Protein AF-A0A0L8GCR6-F1 (afdb_monomer_lite)

InterPro domains:
  IPR001873 Epithelial sodium channel [PF00858] (82-272)
  IPR001873 Epithelial sodium channel [PTHR11690] (72-272)

Foldseek 3Di:
DDDDDDDDDDDDDDDDDDDDDDDDDDPVNVVVVVVVVVVVVVVVVVVVVVVVVVVVVVVVVVVVVVVVVVVVVVVLVVQQVCQVPDPDPLSNQLSPDPDPVSNVVSVVVSVVVVVVVVVVVVVVVVVVVVVDDDDDDDDDDDLKDFADKDKDWDPPQAAPVCVVVVCCVVVCVVVVVCPDVLNVDDPVVNSCVRCVPPPWPKFKDALQPDTDPVQWDWDWDQDPNDTTTMIIGQDPPDPDTDMFRDWDQNRGMKIWTWDDHPPDIDIDIDTDTDD

Radius of gyration: 63.6 Å; chains: 1; bounding box: 107×58×178 Å

pLDDT: mean 74.82, std 16.79, range [31.86, 98.19]

Secondary structure (DSSP, 8-state):
--------PPP------------PPPHHHHHHHHHHHHHHHHHHHHHHHHHHHHHHHHHHHHHHHHHHHHHHHHHHHHHHHHHHH---TTHHHHHH--SHHHHHHHHHHHHHHHHHHHHHHHHHHHHHHT------------SSEEPPPEEEEES--S-GGGHHHHHHHHHHHHTT-TTSGGGGS-HHHHHHHHHTT---EEEEEETTTEE-GGGEEEEEEEETTEEEEEEEES-TT-SS--EESS-SGGGSEEEEEEEEETTEEEEEEEEE---

Organism: Octopus bimaculoides (NCBI:txid37653)

Sequence (275 aa):
MRGNMNFRWPSFIRNDKTGDTTQGKSWIDYISEKIHFDKKQHVSSLGNELYKKEKSYTNSQNNLIQEEKKEKDATKSLLMHFSNNTSLHGVRNIADSNNTLLRLFYIGIVASFMILVSYYLIKLFMIYNSHPVNRQYTASLQEKLMFPGITMCDFHPYNLRNQSIFVTLIEGLDAKNYTNPLFSLEEETIYTLLYSDQNDDLESKFNSNELCADDWSFRWMVIDNDILKCYTFNTVNKTEPRITNKPGIKYGLEIVRNFSDLYRDYTTGVRVSNF

Structure (mmCIF, N/CA/C/O backbone):
data_AF-A0A0L8GCR6-F1
#
_entry.id   AF-A0A0L8GCR6-F1
#
loop_
_atom_site.group_PDB
_atom_site.id
_atom_site.type_symbol
_atom_site.label_atom_id
_atom_site.label_alt_id
_atom_site.label_comp_id
_atom_site.label_asym_id
_atom_site.label_entity_id
_atom_site.label_seq_id
_atom_site.pdbx_PDB_ins_code
_atom_site.Cartn_x
_atom_site.Cartn_y
_atom_site.Cartn_z
_atom_site.occupancy
_atom_site.B_iso_or_equiv
_atom_site.auth_seq_id
_atom_site.auth_comp_id
_atom_site.auth_asym_id
_atom_site.auth_atom_id
_atom_site.pdbx_PDB_model_num
ATOM 1 N N . MET A 1 1 ? -21.427 44.888 111.315 1.00 38.59 1 MET A N 1
ATOM 2 C CA . MET A 1 1 ? -22.885 45.134 111.363 1.00 38.59 1 MET A CA 1
ATOM 3 C C . MET A 1 1 ? -23.590 43.819 111.643 1.00 38.59 1 MET A C 1
ATOM 5 O O . MET A 1 1 ? -23.116 42.781 111.207 1.00 38.59 1 MET A O 1
ATOM 9 N N . ARG A 1 2 ? -24.628 43.882 112.479 1.00 31.86 2 ARG A N 1
ATOM 10 C CA . ARG A 1 2 ? -25.350 42.763 113.097 1.00 31.86 2 ARG A CA 1
ATOM 11 C C . ARG A 1 2 ? -26.162 41.953 112.080 1.00 31.86 2 ARG A C 1
ATOM 13 O O . ARG A 1 2 ? -26.696 42.526 111.140 1.00 31.86 2 ARG A O 1
ATOM 20 N N . GLY A 1 3 ? -26.348 40.668 112.374 1.00 36.81 3 GLY A N 1
ATOM 21 C CA . GLY A 1 3 ? -27.332 39.790 111.743 1.00 36.81 3 GLY A CA 1
ATOM 22 C C . GLY A 1 3 ? -27.606 38.575 112.627 1.00 36.81 3 GLY A C 1
ATOM 23 O O . GLY A 1 3 ? -27.038 37.514 112.408 1.00 36.81 3 GLY A O 1
ATOM 24 N N . ASN A 1 4 ? -28.418 38.779 113.669 1.00 32.62 4 ASN A N 1
ATOM 25 C CA . ASN A 1 4 ? -28.905 37.772 114.617 1.00 32.62 4 ASN A CA 1
ATOM 26 C C . ASN A 1 4 ? -29.542 36.572 113.898 1.00 32.62 4 ASN A C 1
ATOM 28 O O . ASN A 1 4 ? -30.521 36.745 113.174 1.00 32.62 4 ASN A O 1
ATOM 32 N N . MET A 1 5 ? -29.070 35.357 114.182 1.00 38.16 5 MET A N 1
ATOM 33 C CA . MET A 1 5 ? -29.818 34.132 113.890 1.00 38.16 5 MET A CA 1
ATOM 34 C C . MET A 1 5 ? -30.767 33.840 115.058 1.00 38.16 5 MET A C 1
ATOM 36 O O . MET A 1 5 ? -30.366 33.318 116.094 1.00 38.16 5 MET A O 1
ATOM 40 N N . ASN A 1 6 ? -32.038 34.212 114.891 1.00 34.50 6 ASN A N 1
ATOM 41 C CA . ASN A 1 6 ? -33.126 33.830 115.789 1.00 34.50 6 ASN A CA 1
ATOM 42 C C . ASN A 1 6 ? -33.541 32.379 115.506 1.00 34.50 6 ASN A C 1
ATOM 44 O O . ASN A 1 6 ? -34.307 32.123 114.580 1.00 34.50 6 ASN A O 1
ATOM 48 N N . PHE A 1 7 ? -33.083 31.439 116.332 1.00 36.47 7 PHE A N 1
ATOM 49 C CA . PHE A 1 7 ? -33.680 30.105 116.424 1.00 36.47 7 PHE A CA 1
ATOM 50 C C . PHE A 1 7 ? -34.704 30.092 117.563 1.00 36.47 7 PHE A C 1
ATOM 52 O O . PHE A 1 7 ? -34.359 30.044 118.741 1.00 36.47 7 PHE A O 1
ATOM 59 N N . ARG A 1 8 ? -35.987 30.170 117.197 1.00 36.53 8 ARG A N 1
ATOM 60 C CA . ARG A 1 8 ? -37.131 30.058 118.108 1.00 36.53 8 ARG A CA 1
ATOM 61 C C . ARG A 1 8 ? -37.560 28.592 118.166 1.00 36.53 8 ARG A C 1
ATOM 63 O O . ARG A 1 8 ? -38.124 28.090 117.199 1.00 36.53 8 ARG A O 1
ATOM 70 N N . TRP A 1 9 ? -37.299 27.920 119.285 1.00 35.56 9 TRP A N 1
ATOM 71 C CA . TRP A 1 9 ? -37.861 26.597 119.582 1.00 35.56 9 TRP A CA 1
ATOM 72 C C . TRP A 1 9 ? -39.137 26.724 120.438 1.00 35.56 9 TRP A C 1
ATOM 74 O O . TRP A 1 9 ? -39.265 27.702 121.181 1.00 35.56 9 TRP A O 1
ATOM 84 N N . PRO A 1 10 ? -40.103 25.791 120.330 1.00 38.84 10 PRO A N 1
ATOM 85 C CA . PRO A 1 10 ? -41.408 25.904 120.974 1.00 38.84 10 PRO A CA 1
ATOM 86 C C . PRO A 1 10 ? -41.339 25.585 122.472 1.00 38.84 10 PRO A C 1
ATOM 88 O O . PRO A 1 10 ? -40.691 24.634 122.900 1.00 38.84 10 PRO A O 1
ATOM 91 N N . SER A 1 11 ? -42.067 26.371 123.257 1.00 36.19 11 SER A N 1
ATOM 92 C CA . SER A 1 11 ? -42.341 26.173 124.680 1.00 36.19 11 SER A CA 1
ATOM 93 C C . SER A 1 11 ? -43.290 24.993 124.913 1.00 36.19 11 SER A C 1
ATOM 95 O O . SER A 1 11 ? -44.358 24.963 124.303 1.00 36.19 11 SER A O 1
ATOM 97 N N . PHE A 1 12 ? -42.966 24.098 125.853 1.00 38.38 12 PHE A N 1
ATOM 98 C CA . PHE A 1 12 ? -43.938 23.155 126.414 1.00 38.38 12 PHE A CA 1
ATOM 99 C C . PHE A 1 12 ? -43.988 23.219 127.943 1.00 38.38 12 PHE A C 1
ATOM 101 O O . PHE A 1 12 ? -42.975 23.204 128.640 1.00 38.38 12 PHE A O 1
ATOM 108 N N . ILE A 1 13 ? -45.229 23.335 128.408 1.00 40.22 13 ILE A N 1
ATOM 109 C CA . ILE A 1 13 ? -45.710 23.468 129.779 1.00 40.22 13 ILE A CA 1
ATOM 110 C C . ILE A 1 13 ? -45.523 22.139 130.520 1.00 40.22 13 ILE A C 1
ATOM 112 O O . ILE A 1 13 ? -45.862 21.081 129.996 1.00 40.22 13 ILE A O 1
ATOM 116 N N . ARG A 1 14 ? -45.021 22.203 131.757 1.00 34.25 14 ARG A N 1
ATOM 117 C CA . ARG A 1 14 ? -45.000 21.087 132.710 1.00 34.25 14 ARG A CA 1
ATOM 118 C C . ARG A 1 14 ? -46.170 21.295 133.675 1.00 34.25 14 ARG A C 1
ATOM 120 O O . ARG A 1 14 ? -46.158 22.275 134.409 1.00 34.25 14 ARG A O 1
ATOM 127 N N . ASN A 1 15 ? -47.161 20.406 133.653 1.00 36.53 15 ASN A N 1
ATOM 128 C CA . ASN A 1 15 ? -48.182 20.319 134.694 1.00 36.53 15 ASN A CA 1
ATOM 129 C C . ASN A 1 15 ? -48.354 18.868 135.142 1.00 36.53 15 ASN A C 1
ATOM 131 O O . ASN A 1 15 ? -48.266 17.930 134.354 1.00 36.53 15 ASN A O 1
ATOM 135 N N . ASP A 1 16 ? -48.529 18.754 136.448 1.00 40.53 16 ASP A N 1
ATOM 136 C CA . ASP A 1 16 ? -48.495 17.561 137.276 1.00 40.53 16 ASP A CA 1
ATOM 137 C C . ASP A 1 16 ? -49.741 16.668 137.134 1.00 40.53 16 ASP A C 1
ATOM 139 O O . ASP A 1 16 ? -50.850 17.159 136.940 1.00 40.53 16 ASP A O 1
ATOM 143 N N . LYS A 1 17 ? -49.527 15.372 137.411 1.00 42.69 17 LYS A N 1
ATOM 144 C CA . LYS A 1 17 ? -50.499 14.346 137.847 1.00 42.69 17 LYS A CA 1
ATOM 145 C C . LYS A 1 17 ? -51.534 13.860 136.824 1.00 42.69 17 LYS A C 1
ATOM 147 O O . LYS A 1 17 ? -52.602 14.435 136.669 1.00 42.69 17 LYS A O 1
ATOM 152 N N . THR A 1 18 ? -51.284 12.678 136.266 1.00 38.00 18 THR A N 1
ATOM 153 C CA . THR A 1 18 ? -52.100 11.446 136.400 1.00 38.00 18 THR A CA 1
ATOM 154 C C . THR A 1 18 ? -51.514 10.390 135.462 1.00 38.00 18 THR A C 1
ATOM 156 O O . THR A 1 18 ? -51.008 10.714 134.392 1.00 38.00 18 THR A O 1
ATOM 159 N N . GLY A 1 19 ? -51.454 9.141 135.924 1.00 44.31 19 GLY A N 1
ATOM 160 C CA . GLY A 1 19 ? -50.784 8.059 135.215 1.00 44.31 19 GLY A CA 1
ATOM 161 C C . GLY A 1 19 ? -51.487 7.682 133.917 1.00 44.31 19 GLY A C 1
ATOM 162 O O . GLY A 1 19 ? -52.671 7.375 133.937 1.00 44.31 19 GLY A O 1
ATOM 163 N N . ASP A 1 20 ? -50.724 7.645 132.829 1.00 35.12 20 ASP A N 1
ATOM 164 C CA . ASP A 1 20 ? -50.881 6.653 131.772 1.00 35.12 20 ASP A CA 1
ATOM 165 C C . ASP A 1 20 ? -49.559 6.525 130.998 1.00 35.12 20 ASP A C 1
ATOM 167 O O . ASP A 1 20 ? -48.855 7.503 130.729 1.00 35.12 20 ASP A O 1
ATOM 171 N N . THR A 1 21 ? -49.175 5.292 130.703 1.00 47.16 21 THR A N 1
ATOM 172 C CA . THR A 1 21 ? -47.948 4.926 130.000 1.00 47.16 21 THR A CA 1
ATOM 173 C C . THR A 1 21 ? -48.142 5.078 128.497 1.00 47.16 21 THR A C 1
ATOM 175 O O . THR A 1 21 ? -48.613 4.161 127.832 1.00 47.16 21 THR A O 1
ATOM 178 N N . THR A 1 22 ? -47.684 6.191 127.929 1.00 41.34 22 THR A N 1
ATOM 179 C CA . THR A 1 22 ? -47.414 6.283 126.487 1.00 41.34 22 THR A CA 1
ATOM 180 C C . THR A 1 22 ? -45.985 6.747 126.256 1.00 41.34 22 THR A C 1
ATOM 182 O O . THR A 1 22 ? -45.616 7.872 126.591 1.00 41.34 22 THR A O 1
ATOM 185 N N . GLN A 1 23 ? -45.175 5.843 125.700 1.00 44.38 23 GLN A N 1
ATOM 186 C CA . GLN A 1 23 ? -43.811 6.085 125.233 1.00 44.38 23 GLN A CA 1
ATOM 187 C C . GLN A 1 23 ? -43.762 7.326 124.330 1.00 44.38 23 GLN A C 1
ATOM 189 O O . GLN A 1 23 ? -44.274 7.318 123.211 1.00 44.38 23 GLN A O 1
ATOM 194 N N . GLY A 1 24 ? -43.116 8.392 124.802 1.00 44.78 24 GLY A N 1
ATOM 195 C CA . GLY A 1 24 ? -42.722 9.506 123.949 1.00 44.78 24 GLY A CA 1
ATOM 196 C C . GLY A 1 24 ? -41.612 9.047 123.008 1.00 44.78 24 GLY A C 1
ATOM 197 O O . GLY A 1 24 ? -40.530 8.686 123.469 1.00 44.78 24 GLY A O 1
ATOM 198 N N . LYS A 1 25 ? -41.875 9.048 121.696 1.00 56.12 25 LYS A N 1
ATOM 199 C CA . LYS A 1 25 ? -40.827 8.872 120.681 1.00 56.12 25 LYS A CA 1
ATOM 200 C C . LYS A 1 25 ? -39.757 9.949 120.866 1.00 56.12 25 LYS A C 1
ATOM 202 O O . LYS A 1 25 ? -40.072 11.123 121.075 1.00 56.12 25 LYS A O 1
ATOM 207 N N . SER A 1 26 ? -38.497 9.534 120.802 1.00 61.22 26 SER A N 1
ATOM 208 C CA . SER A 1 26 ? -37.338 10.407 120.972 1.00 61.22 26 SER A CA 1
ATOM 209 C C . SER A 1 26 ? -37.273 11.427 119.831 1.00 61.22 26 SER A C 1
ATOM 211 O O . SER A 1 26 ? -37.650 11.134 118.699 1.00 61.22 26 SER A O 1
ATOM 213 N N . TRP A 1 27 ? -36.738 12.626 120.080 1.00 52.78 27 TRP A N 1
ATOM 214 C CA . TRP A 1 27 ? -36.462 13.613 119.021 1.00 52.78 27 TRP A CA 1
ATOM 215 C C . TRP A 1 27 ? -35.534 13.045 117.927 1.00 52.78 27 TRP A C 1
ATOM 217 O O . TRP A 1 27 ? -35.614 13.440 116.764 1.00 52.78 27 TRP A O 1
ATOM 227 N N . ILE A 1 28 ? -34.719 12.046 118.286 1.00 60.19 28 ILE A N 1
ATOM 228 C CA . ILE A 1 28 ? -33.896 11.267 117.355 1.00 60.19 28 ILE A CA 1
ATOM 229 C C . ILE A 1 28 ? -34.763 10.444 116.387 1.00 60.19 28 ILE A C 1
ATOM 231 O O . ILE A 1 28 ? -34.431 10.367 115.205 1.00 60.19 28 ILE A O 1
ATOM 235 N N . ASP A 1 29 ? -35.901 9.907 116.835 1.00 64.81 29 ASP A N 1
ATOM 236 C CA . ASP A 1 29 ? -36.814 9.130 115.985 1.00 64.81 29 ASP A CA 1
ATOM 237 C C . ASP A 1 29 ? -37.498 10.026 114.945 1.00 64.81 29 ASP A C 1
ATOM 239 O O . ASP A 1 29 ? -37.596 9.652 113.778 1.00 64.81 29 ASP A O 1
ATOM 243 N N . TYR A 1 30 ? -37.886 11.249 115.328 1.00 62.72 30 TYR A N 1
ATOM 244 C CA . TYR A 1 30 ? -38.470 12.232 114.404 1.00 62.72 30 TYR A CA 1
ATOM 245 C C . TYR A 1 30 ? -37.477 12.679 113.319 1.00 62.72 30 TYR A C 1
ATOM 247 O O . TYR A 1 30 ? -37.835 12.796 112.145 1.00 62.72 30 TYR A O 1
ATOM 255 N N . ILE A 1 31 ? -36.214 12.913 113.689 1.00 64.12 31 ILE A N 1
ATOM 256 C CA . ILE A 1 31 ? -35.162 13.276 112.728 1.00 64.12 31 ILE A CA 1
ATOM 257 C C . ILE A 1 31 ? -34.842 12.105 111.805 1.00 64.12 31 ILE A C 1
ATOM 259 O O . ILE A 1 31 ? -34.717 12.303 110.598 1.00 64.12 31 ILE A O 1
ATOM 263 N N . SER A 1 32 ? -34.746 10.893 112.353 1.00 62.34 32 SER A N 1
ATOM 264 C CA . SER A 1 32 ? -34.506 9.681 111.572 1.00 62.34 32 SER A CA 1
ATOM 265 C C . SER A 1 32 ? -35.608 9.462 110.531 1.00 62.34 32 SER A C 1
ATOM 267 O O . SER A 1 32 ? -35.310 9.253 109.356 1.00 62.34 32 SER A O 1
ATOM 269 N N . GLU A 1 33 ? -36.877 9.618 110.920 1.00 68.25 33 GLU A N 1
ATOM 270 C CA . GLU A 1 33 ? -38.034 9.475 110.030 1.00 68.25 33 GLU A CA 1
ATOM 271 C C . GLU A 1 33 ? -38.049 10.543 108.922 1.00 68.25 33 GLU A C 1
ATOM 273 O O . GLU A 1 33 ? -38.292 10.229 107.754 1.00 68.25 33 GLU A O 1
ATOM 278 N N . LYS A 1 34 ? -37.688 11.791 109.248 1.00 63.41 34 LYS A N 1
ATOM 279 C CA . LYS A 1 34 ? -37.620 12.891 108.276 1.00 63.41 34 LYS A CA 1
ATOM 280 C C . LYS A 1 34 ? -36.451 12.751 107.296 1.00 63.41 34 LYS A C 1
ATOM 282 O O . LYS A 1 34 ? -36.641 12.956 106.102 1.00 63.41 34 LYS A O 1
ATOM 287 N N . ILE A 1 35 ? -35.280 12.312 107.767 1.00 60.84 35 ILE A N 1
ATOM 288 C CA . ILE A 1 35 ? -34.128 11.985 106.909 1.00 60.84 35 ILE A CA 1
ATOM 289 C C . ILE A 1 35 ? -34.466 10.807 105.986 1.00 60.84 35 ILE A C 1
ATOM 291 O O . ILE A 1 35 ? -34.121 10.831 104.803 1.00 60.84 35 ILE A O 1
ATOM 295 N N . HIS A 1 36 ? -35.166 9.784 106.489 1.00 59.47 36 HIS A N 1
ATOM 296 C CA . HIS A 1 36 ? -35.606 8.655 105.669 1.00 59.47 36 HIS A CA 1
ATOM 297 C C . HIS A 1 36 ? -36.620 9.071 104.596 1.00 59.47 36 HIS A C 1
ATOM 299 O O . HIS A 1 36 ? -36.543 8.587 103.462 1.00 59.47 36 HIS A O 1
ATOM 305 N N . PHE A 1 37 ? -37.548 9.969 104.936 1.00 62.69 37 PHE A N 1
ATOM 306 C CA . PHE A 1 37 ? -38.549 10.498 104.013 1.00 62.69 37 PHE A CA 1
ATOM 307 C C . PHE A 1 37 ? -37.919 11.371 102.916 1.00 62.69 37 PHE A C 1
ATOM 309 O O . PHE A 1 37 ? -38.142 11.101 101.734 1.00 62.69 37 PHE A O 1
ATOM 316 N N . ASP A 1 38 ? -37.051 12.323 103.280 1.00 61.06 38 ASP A N 1
ATOM 317 C CA . ASP A 1 38 ? -36.333 13.175 102.319 1.00 61.06 38 ASP A CA 1
ATOM 318 C C . ASP A 1 38 ? -35.439 12.345 101.393 1.00 61.06 38 ASP A C 1
ATOM 320 O O . ASP A 1 38 ? -35.428 12.550 100.179 1.00 61.06 38 ASP A O 1
ATOM 324 N N . LYS A 1 39 ? -34.749 11.327 101.925 1.00 62.22 39 LYS A N 1
ATOM 325 C CA . LYS A 1 39 ? -33.931 10.418 101.111 1.00 62.22 39 LYS A CA 1
ATOM 326 C C . LYS A 1 39 ? -34.783 9.642 100.102 1.00 62.22 39 LYS A C 1
ATOM 328 O O . LYS A 1 39 ? -34.366 9.467 98.959 1.00 62.22 39 LYS A O 1
ATOM 333 N N . LYS A 1 40 ? -35.992 9.214 100.480 1.00 62.69 40 LYS A N 1
ATOM 334 C CA . LYS A 1 40 ? -36.919 8.500 99.585 1.00 62.69 40 LYS A CA 1
ATOM 335 C C . LYS A 1 40 ? -37.475 9.416 98.488 1.00 62.69 40 LYS A C 1
ATOM 337 O O . LYS A 1 40 ? -37.554 9.002 97.331 1.00 62.69 40 LYS A O 1
ATOM 342 N N . GLN A 1 41 ? -37.799 10.664 98.824 1.00 65.12 41 GLN A N 1
ATOM 343 C CA . GLN A 1 41 ? -38.294 11.653 97.866 1.00 65.12 41 GLN A CA 1
ATOM 344 C C . GLN A 1 41 ? -37.195 12.090 96.883 1.00 65.12 41 GLN A C 1
ATOM 346 O O . GLN A 1 41 ? -37.436 12.176 95.678 1.00 65.12 41 GLN A O 1
ATOM 351 N N . HIS A 1 42 ? -35.963 12.261 97.368 1.00 60.44 42 HIS A N 1
ATOM 352 C CA . HIS A 1 42 ? -34.812 12.624 96.544 1.00 60.44 42 HIS A CA 1
ATOM 353 C C . HIS A 1 42 ? -34.398 11.496 95.586 1.00 60.44 42 HIS A C 1
ATOM 355 O O . HIS A 1 42 ? -34.080 11.763 94.428 1.00 60.44 42 HIS A O 1
ATOM 361 N N . VAL A 1 43 ? -34.459 10.231 96.023 1.00 67.88 43 VAL A N 1
ATOM 362 C CA . VAL A 1 43 ? -34.216 9.060 95.157 1.00 67.88 43 VAL A CA 1
ATOM 363 C C . VAL A 1 43 ? -35.310 8.919 94.091 1.00 67.88 43 VAL A C 1
ATOM 365 O O . VAL A 1 43 ? -35.000 8.643 92.933 1.00 67.88 43 VAL A O 1
ATOM 368 N N . SER A 1 44 ? -36.576 9.176 94.436 1.00 70.44 44 SER A N 1
ATOM 369 C CA . SER A 1 44 ? -37.677 9.168 93.462 1.00 70.44 44 SER A CA 1
ATOM 370 C C . SER A 1 44 ? -37.559 10.291 92.426 1.00 70.44 44 SER A C 1
ATOM 372 O O . SER A 1 44 ? -37.861 10.070 91.254 1.00 70.44 44 SER A O 1
ATOM 374 N N . SER A 1 45 ? -37.120 11.482 92.838 1.00 74.75 45 SER A N 1
ATOM 375 C CA . SER A 1 45 ? -36.887 12.615 91.934 1.00 74.75 45 SER A CA 1
ATOM 376 C C . SER A 1 45 ? -35.739 12.328 90.961 1.00 74.75 45 SER A C 1
ATOM 378 O O . SER A 1 45 ? -35.895 12.481 89.749 1.00 74.75 45 SER A O 1
ATOM 380 N N . LEU A 1 46 ? -34.622 11.798 91.474 1.00 77.00 46 LEU A N 1
ATOM 381 C CA . LEU A 1 46 ? -33.460 11.433 90.661 1.00 77.00 46 LEU A CA 1
ATOM 382 C C . LEU A 1 46 ? -33.798 10.334 89.637 1.00 77.00 46 LEU A C 1
ATOM 384 O O . LEU A 1 46 ? -33.368 10.404 88.488 1.00 77.00 46 LEU A O 1
ATOM 388 N N . GLY A 1 47 ? -34.613 9.347 90.030 1.00 76.25 47 GLY A N 1
ATOM 389 C CA . GLY A 1 47 ? -35.111 8.308 89.123 1.00 76.25 47 GLY A CA 1
ATOM 390 C C . GLY A 1 47 ? -35.961 8.871 87.978 1.00 76.25 47 GLY A C 1
ATOM 391 O O . GLY A 1 47 ? -35.791 8.468 86.828 1.00 76.25 47 GLY A O 1
ATOM 392 N N . ASN A 1 48 ? -36.817 9.856 88.263 1.00 77.94 48 ASN A N 1
ATOM 393 C CA . ASN A 1 48 ? -37.638 10.517 87.245 1.00 77.94 48 ASN A CA 1
ATOM 394 C C . ASN A 1 48 ? -36.803 11.366 86.271 1.00 77.94 48 ASN A C 1
ATOM 396 O O . ASN A 1 48 ? -37.099 11.389 85.074 1.00 77.94 48 ASN A O 1
ATOM 400 N N . GLU A 1 49 ? -35.751 12.040 86.745 1.00 81.00 49 GLU A N 1
ATOM 401 C CA . GLU A 1 49 ? -34.849 12.800 85.871 1.00 81.00 49 GLU A CA 1
ATOM 402 C C . GLU A 1 49 ? -33.999 11.899 84.972 1.00 81.00 49 GLU A C 1
ATOM 404 O O . GLU A 1 49 ? -33.874 12.174 83.776 1.00 81.00 49 GLU A O 1
ATOM 409 N N . LEU A 1 50 ? -33.464 10.799 85.511 1.00 83.19 50 LEU A N 1
ATOM 410 C CA . LEU A 1 50 ? -32.714 9.816 84.726 1.00 83.19 50 LEU A CA 1
ATOM 411 C C . LEU A 1 50 ? -33.598 9.178 83.650 1.00 83.19 50 LEU A C 1
ATOM 413 O O . LEU A 1 50 ? -33.202 9.144 82.486 1.00 83.19 50 LEU A O 1
ATOM 417 N N . TYR A 1 51 ? -34.828 8.795 84.002 1.00 77.31 51 TYR A N 1
ATOM 418 C CA . TYR A 1 51 ? -35.809 8.275 83.048 1.00 77.31 51 TYR A CA 1
ATOM 419 C C . TYR A 1 51 ? -36.142 9.289 81.940 1.00 77.31 51 TYR A C 1
ATOM 421 O O . TYR A 1 51 ? -36.212 8.949 80.756 1.00 77.31 51 TYR A O 1
ATOM 429 N N . LYS A 1 52 ? -36.306 10.571 82.293 1.00 82.62 52 LYS A N 1
ATOM 430 C CA . LYS A 1 52 ? -36.572 11.643 81.323 1.00 82.62 52 LYS A CA 1
ATOM 431 C C . LYS A 1 52 ? -35.380 11.878 80.388 1.00 82.62 52 LYS A C 1
ATOM 433 O O . LYS A 1 52 ? -35.578 12.103 79.193 1.00 82.62 52 LYS A O 1
ATOM 438 N N . LYS A 1 53 ? -34.155 11.800 80.914 1.00 81.56 53 LYS A N 1
ATOM 439 C CA . LYS A 1 53 ? -32.914 11.963 80.145 1.00 81.56 53 LYS A CA 1
ATOM 440 C C . LYS A 1 53 ? -32.687 10.800 79.178 1.00 81.56 53 LYS A C 1
ATOM 442 O O . LYS A 1 53 ? -32.367 11.040 78.016 1.00 81.56 53 LYS A O 1
ATOM 447 N N . GLU A 1 54 ? -32.926 9.570 79.624 1.00 84.19 54 GLU A N 1
ATOM 448 C CA . GLU A 1 54 ? -32.858 8.368 78.788 1.00 84.19 54 GLU A CA 1
ATOM 449 C C . GLU A 1 54 ? -33.872 8.442 77.640 1.00 84.19 54 GLU A C 1
ATOM 451 O O . GLU A 1 54 ? -33.505 8.326 76.473 1.00 84.19 54 GLU A O 1
ATOM 456 N N . LYS A 1 55 ? -35.130 8.791 77.937 1.00 82.75 55 LYS A N 1
ATOM 457 C CA . LYS A 1 55 ? -36.178 8.959 76.918 1.00 82.75 55 LYS A CA 1
ATOM 458 C C . LYS A 1 55 ? -35.852 10.058 75.897 1.00 82.75 55 LYS A C 1
ATOM 460 O O . LYS A 1 55 ? -36.151 9.906 74.713 1.00 82.75 55 LYS A O 1
ATOM 465 N N . SER A 1 56 ? -35.219 11.150 76.334 1.00 84.94 56 SER A N 1
ATOM 466 C CA . SER A 1 56 ? -34.760 12.228 75.448 1.00 84.94 56 SER A CA 1
ATOM 467 C C . SER A 1 56 ? -33.631 11.778 74.516 1.00 84.94 56 SER A C 1
ATOM 469 O O . SER A 1 56 ? -33.621 12.160 73.346 1.00 84.94 56 SER A O 1
ATOM 471 N N . TYR A 1 57 ? -32.691 10.969 75.013 1.00 81.69 57 TYR A N 1
ATOM 472 C CA . TYR A 1 57 ? -31.591 10.432 74.211 1.00 81.69 57 TYR A CA 1
ATOM 473 C C . TYR A 1 57 ? -32.100 9.436 73.160 1.00 81.69 57 TYR A C 1
ATOM 475 O O . TYR A 1 57 ? -31.754 9.549 71.984 1.00 81.69 57 TYR A O 1
ATOM 483 N N . THR A 1 58 ? -33.009 8.538 73.548 1.00 80.88 58 THR A N 1
ATOM 484 C CA . THR A 1 58 ? -33.628 7.561 72.641 1.00 80.88 58 THR A CA 1
ATOM 485 C C . THR A 1 58 ? -34.458 8.237 71.544 1.00 80.88 58 THR A C 1
ATOM 487 O O . THR A 1 58 ? -34.385 7.837 70.385 1.00 80.88 58 THR A O 1
ATOM 490 N N . ASN A 1 59 ? -35.194 9.312 71.859 1.00 84.75 59 ASN A N 1
ATOM 491 C CA . ASN A 1 59 ? -35.906 10.098 70.843 1.00 84.75 59 ASN A CA 1
ATOM 492 C C . ASN A 1 59 ? -34.956 10.788 69.854 1.00 84.75 59 ASN A C 1
ATOM 494 O O . ASN A 1 59 ? -35.232 10.795 68.658 1.00 84.75 59 ASN A O 1
ATOM 498 N N . SER A 1 60 ? -33.836 11.334 70.336 1.00 85.69 60 SER A N 1
ATOM 499 C CA . SER A 1 60 ? -32.820 11.943 69.470 1.00 85.69 60 SER A CA 1
ATOM 500 C C . SER A 1 60 ? -32.212 10.915 68.505 1.00 85.69 60 SER A C 1
ATOM 502 O O . SER A 1 60 ? -32.148 11.157 67.303 1.00 85.69 60 SER A O 1
ATOM 504 N N . GLN A 1 61 ? -31.865 9.720 68.999 1.00 85.25 61 GLN A N 1
ATOM 505 C CA . GLN A 1 61 ? -31.360 8.632 68.153 1.00 85.25 61 GLN A CA 1
ATOM 506 C C . GLN A 1 61 ? -32.389 8.153 67.122 1.00 85.25 61 GLN A C 1
ATOM 508 O O . GLN A 1 61 ? -32.045 7.943 65.961 1.00 85.25 61 GLN A O 1
ATOM 513 N N . ASN A 1 62 ? -33.659 8.033 67.510 1.00 86.25 62 ASN A N 1
ATOM 514 C CA . ASN A 1 62 ? -34.722 7.650 66.583 1.00 86.25 62 ASN A CA 1
ATOM 515 C C . ASN A 1 62 ? -34.932 8.692 65.474 1.00 86.25 62 ASN A C 1
ATOM 517 O O . ASN A 1 62 ? -35.168 8.306 64.331 1.00 86.25 62 ASN A O 1
ATOM 521 N N . ASN A 1 63 ? -34.806 9.986 65.784 1.00 87.56 63 ASN A N 1
ATOM 522 C CA . ASN A 1 63 ? -34.899 11.052 64.785 1.00 87.56 63 ASN A CA 1
ATOM 523 C C . ASN A 1 63 ? -33.739 10.990 63.782 1.00 87.56 63 ASN A C 1
ATOM 525 O O . ASN A 1 63 ? -33.987 11.038 62.582 1.00 87.56 63 ASN A O 1
ATOM 529 N N . LEU A 1 64 ? -32.503 10.776 64.248 1.00 86.69 64 LEU A N 1
ATOM 530 C CA . LEU A 1 64 ? -31.334 10.618 63.370 1.00 86.69 64 LEU A CA 1
ATOM 531 C C . LEU A 1 64 ? -31.471 9.402 62.437 1.00 86.69 64 LEU A C 1
ATOM 533 O O . LEU A 1 64 ? -31.201 9.495 61.243 1.00 86.69 64 LEU A O 1
ATOM 537 N N . ILE A 1 65 ? -31.962 8.270 62.954 1.00 88.00 65 ILE A N 1
ATOM 538 C CA . ILE A 1 65 ? -32.221 7.065 62.148 1.00 88.00 65 ILE A CA 1
ATOM 539 C C . ILE A 1 65 ? -33.342 7.314 61.124 1.00 88.00 65 ILE A C 1
ATOM 541 O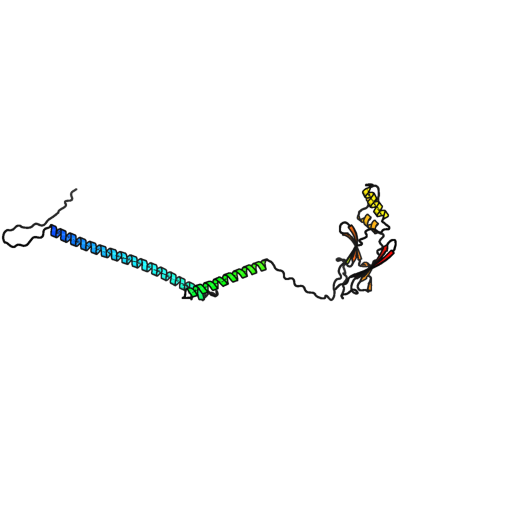 O . ILE A 1 65 ? -33.307 6.768 60.019 1.00 88.00 65 ILE A O 1
ATOM 545 N N . GLN A 1 66 ? -34.355 8.114 61.471 1.00 87.62 66 GLN A N 1
ATOM 546 C CA . GLN A 1 66 ? -35.416 8.489 60.534 1.00 87.62 66 GLN A CA 1
ATOM 547 C C . GLN A 1 66 ? -34.915 9.428 59.436 1.00 87.62 66 GLN A C 1
ATOM 549 O O . GLN A 1 66 ? -35.291 9.238 58.281 1.00 87.62 66 GLN A O 1
ATOM 554 N N . GLU A 1 67 ? -34.060 10.394 59.767 1.00 88.12 67 GLU A N 1
ATOM 555 C CA . GLU A 1 67 ? -33.427 11.278 58.786 1.00 88.12 67 GLU A CA 1
ATOM 556 C C . GLU A 1 67 ? -32.549 10.483 57.811 1.00 88.12 67 GLU A C 1
ATOM 558 O O . GLU A 1 67 ? -32.717 10.616 56.599 1.00 88.12 67 GLU A O 1
ATOM 563 N N . GLU A 1 68 ? -31.723 9.559 58.312 1.00 86.88 68 GLU A N 1
ATOM 564 C CA . GLU A 1 68 ? -30.877 8.698 57.475 1.00 86.88 68 GLU A CA 1
ATOM 565 C C . GLU A 1 68 ? -31.707 7.764 56.574 1.00 86.88 68 GLU A C 1
ATOM 567 O O . GLU A 1 68 ? -31.387 7.554 55.401 1.00 86.88 68 GLU A O 1
ATOM 572 N N . LYS A 1 69 ? -32.812 7.205 57.089 1.00 87.44 69 LYS A N 1
ATOM 573 C CA . LYS A 1 69 ? -33.744 6.409 56.272 1.00 87.44 69 LYS A CA 1
ATOM 574 C C . LYS A 1 69 ? -34.389 7.253 55.178 1.00 87.44 69 LYS A C 1
ATOM 576 O O . LYS A 1 69 ? -34.419 6.824 54.029 1.00 87.44 69 LYS A O 1
ATOM 581 N N . LYS A 1 70 ? -34.843 8.462 55.513 1.00 89.19 70 LYS A N 1
ATOM 582 C CA . LYS A 1 70 ? -35.467 9.388 54.562 1.00 89.19 70 LYS A CA 1
ATOM 583 C C . LYS A 1 70 ? -34.495 9.797 53.452 1.00 89.19 70 LYS A C 1
ATOM 585 O O . LYS A 1 70 ? -34.896 9.869 52.293 1.00 89.19 70 LYS A O 1
ATOM 590 N N . GLU A 1 71 ? -33.223 10.005 53.782 1.00 89.69 71 GLU A N 1
ATOM 591 C CA . GLU A 1 71 ? -32.161 10.287 52.810 1.00 89.69 71 GLU A CA 1
ATOM 592 C C . GLU A 1 71 ? -31.875 9.084 51.895 1.00 89.69 71 GLU A C 1
ATOM 594 O O . GLU A 1 71 ? -31.792 9.233 50.670 1.00 89.69 71 GLU A O 1
ATOM 599 N N . LYS A 1 72 ? -31.785 7.870 52.455 1.00 86.31 72 LYS A N 1
ATOM 600 C CA . LYS A 1 72 ? -31.607 6.633 51.675 1.00 86.31 72 LYS A CA 1
ATOM 601 C C . LYS A 1 72 ? -32.784 6.371 50.741 1.00 86.31 72 LYS A C 1
ATOM 603 O O . LYS A 1 72 ? -32.567 6.004 49.586 1.00 86.31 72 LYS A O 1
ATOM 608 N N . ASP A 1 73 ? -34.009 6.596 51.206 1.00 87.94 73 ASP A N 1
ATOM 609 C CA . ASP A 1 73 ? -35.222 6.431 50.405 1.00 87.94 73 ASP A CA 1
ATOM 610 C C . ASP A 1 73 ? -35.294 7.472 49.279 1.00 87.94 73 ASP A C 1
ATOM 612 O O . ASP A 1 73 ? -35.580 7.120 48.130 1.00 87.94 73 ASP A O 1
ATOM 616 N N . ALA A 1 74 ? -34.939 8.730 49.563 1.00 89.31 74 ALA A N 1
ATOM 617 C CA . ALA A 1 74 ? -34.833 9.777 48.549 1.00 89.31 74 ALA A CA 1
ATOM 618 C C . ALA A 1 74 ? -33.780 9.424 47.483 1.00 89.31 74 ALA A C 1
ATOM 620 O O . ALA A 1 74 ? -34.07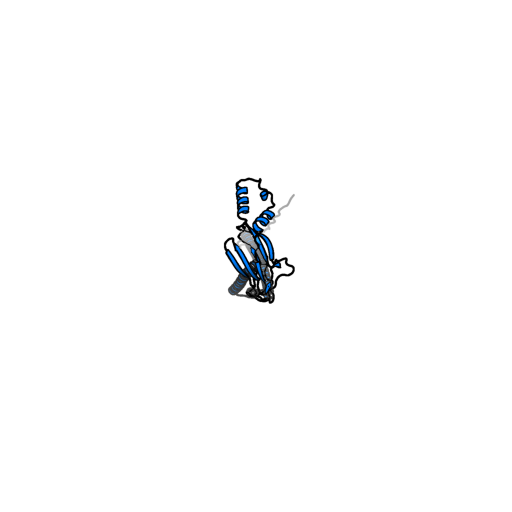4 9.453 46.286 1.00 89.31 74 ALA A O 1
ATOM 621 N N . THR A 1 75 ? -32.589 8.993 47.905 1.00 86.88 75 THR A N 1
ATOM 622 C CA . THR A 1 75 ? -31.497 8.582 47.007 1.00 86.88 75 THR A CA 1
ATOM 623 C C . THR A 1 75 ? -31.887 7.370 46.160 1.00 86.88 75 THR A C 1
ATOM 625 O O . THR A 1 75 ? -31.641 7.338 44.952 1.00 86.88 75 THR A O 1
ATOM 628 N N . LYS A 1 76 ? -32.554 6.380 46.764 1.00 86.56 76 LYS A N 1
ATOM 629 C CA . LYS A 1 76 ? -33.072 5.205 46.058 1.00 86.56 76 LYS A CA 1
ATOM 630 C C . LYS A 1 76 ? -34.115 5.600 45.014 1.00 86.56 76 LYS A C 1
ATOM 632 O O . LYS A 1 76 ? -34.063 5.087 43.899 1.00 86.56 76 LYS A O 1
ATOM 637 N N . SER A 1 77 ? -35.018 6.528 45.338 1.00 88.62 77 SER A N 1
ATOM 638 C CA . SER A 1 77 ? -36.028 7.019 44.391 1.00 88.62 77 SER A CA 1
ATOM 639 C C . SER A 1 77 ? -35.396 7.727 43.187 1.00 88.62 77 SER A C 1
ATOM 641 O O . SER A 1 77 ? -35.787 7.469 42.048 1.00 88.62 77 SER A O 1
ATOM 643 N N . LEU A 1 78 ? -34.353 8.535 43.418 1.00 91.31 78 LEU A N 1
ATOM 644 C CA . LEU A 1 78 ? -33.621 9.237 42.366 1.00 91.31 78 LEU A CA 1
ATOM 645 C C . LEU A 1 78 ? -32.885 8.255 41.447 1.00 91.31 78 LEU A C 1
ATOM 647 O O . LEU A 1 78 ? -32.979 8.359 40.224 1.00 91.31 78 LEU A O 1
ATOM 651 N N . LEU A 1 79 ? -32.196 7.268 42.029 1.00 87.25 79 LEU A N 1
ATOM 652 C CA . LEU A 1 79 ? -31.512 6.213 41.279 1.00 87.25 79 LEU A CA 1
ATOM 653 C C . LEU A 1 79 ? -32.484 5.371 40.452 1.00 87.25 79 LEU A C 1
ATOM 655 O O . LEU A 1 79 ? -32.163 5.022 39.320 1.00 87.25 79 LEU A O 1
ATOM 659 N N . MET A 1 80 ? -33.669 5.074 40.988 1.00 87.62 80 MET A N 1
ATOM 660 C CA . MET A 1 80 ? -34.714 4.335 40.278 1.00 87.62 80 MET A CA 1
ATOM 661 C C . MET A 1 80 ? -35.300 5.146 39.117 1.00 87.62 80 MET A C 1
ATOM 663 O O . MET A 1 80 ? -35.550 4.620 38.036 1.00 87.62 80 MET A O 1
ATOM 667 N N . HIS A 1 81 ? -35.502 6.449 39.319 1.00 91.56 81 HIS A N 1
ATOM 668 C CA . HIS A 1 81 ? -35.957 7.343 38.261 1.00 91.56 81 HIS A CA 1
ATOM 669 C C . HIS A 1 81 ? -34.915 7.453 37.139 1.00 91.56 81 HIS A C 1
ATOM 671 O O . HIS A 1 81 ? -35.253 7.365 35.960 1.00 91.56 81 HIS A O 1
ATOM 677 N N . PHE A 1 82 ? -33.635 7.588 37.493 1.00 91.75 82 PHE A N 1
ATOM 678 C CA . PHE A 1 82 ? -32.540 7.611 36.525 1.00 91.75 82 PHE A CA 1
ATOM 679 C C . PHE A 1 82 ? -32.409 6.285 35.765 1.00 91.75 82 PHE A C 1
ATOM 681 O O . PHE A 1 82 ? -32.320 6.284 34.539 1.00 91.75 82 PHE A O 1
ATOM 688 N N . SER A 1 83 ? -32.430 5.152 36.472 1.00 89.69 83 SER A N 1
ATOM 689 C CA . SER A 1 83 ? -32.262 3.827 35.867 1.00 89.69 83 SER A CA 1
ATOM 690 C C . SER A 1 83 ? -33.408 3.447 34.926 1.00 89.69 83 SER A C 1
ATOM 692 O O . SER A 1 83 ? -33.179 2.723 33.961 1.00 89.69 83 SER A O 1
ATOM 694 N N . ASN A 1 84 ? -34.620 3.952 35.171 1.00 89.12 84 ASN A N 1
ATOM 695 C CA . ASN A 1 84 ? -35.775 3.724 34.304 1.00 89.12 84 ASN A CA 1
ATOM 696 C C . ASN A 1 84 ? -35.793 4.614 33.056 1.00 89.12 84 ASN A C 1
ATOM 698 O O . ASN A 1 84 ? -36.371 4.209 32.050 1.00 89.12 84 ASN A O 1
ATOM 702 N N . ASN A 1 85 ? -35.162 5.790 33.111 1.00 92.31 85 ASN A N 1
ATOM 703 C CA . ASN A 1 85 ? -35.184 6.777 32.027 1.00 92.31 85 ASN A CA 1
ATOM 704 C C . ASN A 1 85 ? -33.890 6.822 31.198 1.00 92.31 85 ASN A C 1
ATOM 706 O O . ASN A 1 85 ? -33.831 7.521 30.188 1.00 92.31 85 ASN A O 1
ATOM 710 N N . THR A 1 86 ? -32.841 6.108 31.608 1.00 91.81 86 THR A N 1
ATOM 711 C CA . THR A 1 86 ? -31.591 6.015 30.844 1.00 91.81 86 THR A CA 1
ATOM 712 C C . THR A 1 86 ? -31.699 5.021 29.683 1.00 91.81 86 THR A C 1
ATOM 714 O O . THR A 1 86 ? -32.412 4.022 29.762 1.00 91.81 86 THR A O 1
ATOM 717 N N . SER A 1 87 ? -30.939 5.262 28.612 1.00 91.56 87 SER A N 1
ATOM 718 C CA . SER A 1 87 ? -30.740 4.307 27.514 1.00 91.56 87 SER A CA 1
ATOM 719 C C . SER A 1 87 ? -29.672 3.247 27.823 1.00 91.56 87 SER A C 1
ATOM 721 O O . SER A 1 87 ? -29.461 2.336 27.024 1.00 91.56 87 SER A O 1
ATOM 723 N N . LEU A 1 88 ? -28.995 3.335 28.978 1.00 87.88 88 LEU A N 1
ATOM 724 C CA . LEU A 1 88 ? -28.011 2.342 29.409 1.00 87.88 88 LEU A CA 1
ATOM 725 C C . LEU A 1 88 ? -28.689 1.007 29.740 1.00 87.88 88 LEU A C 1
ATOM 727 O O . LEU A 1 88 ? -29.326 0.834 30.784 1.00 87.88 88 LEU A O 1
ATOM 731 N N . HIS A 1 89 ? -28.502 0.030 28.857 1.00 86.81 89 HIS A N 1
ATOM 732 C CA . HIS A 1 89 ? -28.992 -1.328 29.057 1.00 86.81 89 HIS A CA 1
ATOM 733 C C . HIS A 1 89 ? -28.393 -1.968 30.322 1.00 86.81 89 HIS A C 1
ATOM 735 O O . HIS A 1 89 ? -27.217 -1.805 30.638 1.00 86.81 89 HIS A O 1
ATOM 741 N N . GLY A 1 90 ? -29.217 -2.710 31.067 1.00 85.62 90 GLY A N 1
ATOM 742 C CA . GLY A 1 90 ? -28.806 -3.434 32.276 1.00 85.62 90 GLY A CA 1
ATOM 743 C C . GLY A 1 90 ? -28.854 -2.623 33.578 1.00 85.62 90 GLY A C 1
ATOM 744 O O . GLY A 1 90 ? -29.077 -3.216 34.631 1.00 85.62 90 GLY A O 1
ATOM 745 N N . VAL A 1 91 ? -28.762 -1.286 33.534 1.00 89.69 91 VAL A N 1
ATOM 746 C CA . VAL A 1 91 ? -28.816 -0.427 34.742 1.00 89.69 91 VAL A CA 1
ATOM 747 C C . VAL A 1 91 ? -30.180 -0.510 35.436 1.00 89.69 91 VAL A C 1
ATOM 749 O O . VAL A 1 91 ? -30.248 -0.606 36.663 1.00 89.69 91 VAL A O 1
ATOM 752 N N . ARG A 1 92 ? -31.267 -0.570 34.656 1.00 89.75 92 ARG A N 1
ATOM 753 C CA . ARG A 1 92 ? -32.627 -0.805 35.163 1.00 89.75 92 ARG A CA 1
ATOM 754 C C . ARG A 1 92 ? -32.734 -2.105 35.961 1.00 89.75 92 ARG A C 1
ATOM 756 O O . ARG A 1 92 ? -33.253 -2.099 37.070 1.00 89.75 92 ARG A O 1
ATOM 763 N N . ASN A 1 93 ? -32.182 -3.198 35.436 1.00 88.94 93 ASN A N 1
ATOM 764 C CA . ASN A 1 93 ? -32.258 -4.515 36.076 1.00 88.94 93 ASN A CA 1
ATOM 765 C C . ASN A 1 93 ? -31.466 -4.567 37.392 1.00 88.94 93 ASN A C 1
ATOM 767 O O . ASN A 1 93 ? -31.859 -5.264 38.323 1.00 88.94 93 ASN A O 1
ATOM 771 N N . ILE A 1 94 ? -30.376 -3.798 37.496 1.00 90.31 94 ILE A N 1
ATOM 772 C CA . ILE A 1 94 ? -29.614 -3.646 38.743 1.00 90.31 94 ILE A CA 1
ATOM 773 C C . ILE A 1 94 ? -30.439 -2.884 39.788 1.00 90.31 94 ILE A C 1
ATOM 775 O O . ILE A 1 94 ? -30.447 -3.271 40.958 1.00 90.31 94 ILE A O 1
ATOM 779 N N . ALA A 1 95 ? -31.123 -1.811 39.382 1.00 88.19 95 ALA A N 1
ATOM 780 C CA . ALA A 1 95 ? -31.916 -0.972 40.280 1.00 88.19 95 ALA A CA 1
ATOM 781 C C . ALA A 1 95 ? -33.211 -1.654 40.763 1.00 88.19 95 ALA A C 1
ATOM 783 O O . ALA A 1 95 ? -33.574 -1.498 41.926 1.00 88.19 95 ALA A O 1
ATOM 784 N N . ASP A 1 96 ? -33.865 -2.430 39.894 1.00 87.12 96 ASP A N 1
ATOM 785 C CA . ASP A 1 96 ? -35.158 -3.079 40.160 1.00 87.12 96 ASP A CA 1
ATOM 786 C C . ASP A 1 96 ? -35.029 -4.437 40.881 1.00 87.12 96 ASP A C 1
ATOM 788 O O . ASP A 1 96 ? -35.987 -4.984 41.424 1.00 87.12 96 ASP A O 1
ATOM 792 N N . SER A 1 97 ? -33.821 -5.006 40.927 1.00 87.19 97 SER A N 1
ATOM 793 C CA . SER A 1 97 ? -33.586 -6.297 41.579 1.00 87.19 97 SER A CA 1
ATOM 794 C C . SER A 1 97 ? -33.693 -6.227 43.113 1.00 87.19 97 SER A C 1
ATOM 796 O O . SER A 1 97 ? -32.872 -5.610 43.793 1.00 87.19 97 SER A O 1
ATOM 798 N N . ASN A 1 98 ? -34.670 -6.944 43.677 1.00 83.62 98 ASN A N 1
ATOM 799 C CA . ASN A 1 98 ? -34.816 -7.105 45.133 1.00 83.62 98 ASN A CA 1
ATOM 800 C C . ASN A 1 98 ? -33.841 -8.135 45.735 1.00 83.62 98 ASN A C 1
ATOM 802 O O . ASN A 1 98 ? -33.501 -8.045 46.913 1.00 83.62 98 ASN A O 1
ATOM 806 N N . ASN A 1 99 ? -33.379 -9.108 44.941 1.00 91.81 99 ASN A N 1
ATOM 807 C CA . ASN A 1 99 ? -32.474 -10.164 45.398 1.00 91.81 99 ASN A CA 1
ATOM 808 C C . ASN A 1 99 ? -31.009 -9.762 45.202 1.00 91.81 99 ASN A C 1
ATOM 810 O O . ASN A 1 99 ? -30.577 -9.534 44.072 1.00 91.81 99 ASN A O 1
ATOM 814 N N . THR A 1 100 ? -30.213 -9.783 46.275 1.00 89.56 100 THR A N 1
ATOM 815 C CA . THR A 1 100 ? -28.787 -9.408 46.237 1.00 89.56 100 THR A CA 1
ATOM 816 C C . THR A 1 100 ? -27.979 -10.235 45.233 1.00 89.56 100 THR A C 1
ATOM 818 O O . THR A 1 100 ? -27.173 -9.676 44.498 1.00 89.56 100 THR A O 1
ATOM 821 N N . LEU A 1 101 ? -28.223 -11.548 45.133 1.00 92.12 101 LEU A N 1
ATOM 822 C CA . LEU A 1 101 ? -27.535 -12.413 44.161 1.00 92.12 101 LEU A CA 1
ATOM 823 C C . LEU A 1 101 ? -27.868 -12.041 42.711 1.00 92.12 101 LEU A C 1
ATOM 825 O O . LEU A 1 101 ? -26.979 -11.975 41.868 1.00 92.12 101 LEU A O 1
ATOM 829 N N . LEU A 1 102 ? -29.140 -11.749 42.432 1.00 90.69 102 LEU A N 1
ATOM 830 C CA . LEU A 1 102 ? -29.583 -11.338 41.102 1.00 90.69 102 LEU A CA 1
ATOM 831 C C . LEU A 1 102 ? -29.010 -9.963 40.733 1.00 90.69 102 LEU A C 1
ATOM 833 O O . LEU A 1 102 ? -28.598 -9.738 39.597 1.00 90.69 102 LEU A O 1
ATOM 837 N N . ARG A 1 103 ? -28.913 -9.061 41.714 1.00 91.75 103 ARG A N 1
ATOM 838 C CA . ARG A 1 103 ? -28.265 -7.760 41.551 1.00 91.75 103 ARG A CA 1
ATOM 839 C C . ARG A 1 103 ? -26.787 -7.903 41.200 1.00 91.75 103 ARG A C 1
ATOM 841 O O . ARG A 1 103 ? -26.322 -7.267 40.258 1.00 91.75 103 ARG A O 1
ATOM 848 N N . LEU A 1 104 ? -26.063 -8.759 41.926 1.00 94.00 104 LEU A N 1
ATOM 849 C CA . LEU A 1 104 ? -24.656 -9.065 41.652 1.00 94.00 104 LEU A CA 1
ATOM 850 C C . LEU A 1 104 ? -24.472 -9.700 40.271 1.00 94.00 104 LEU A C 1
ATOM 852 O O . LEU A 1 104 ? -23.529 -9.351 39.568 1.00 94.00 104 LEU A O 1
ATOM 856 N N . PHE A 1 105 ? -25.394 -10.568 39.854 1.00 94.00 105 PHE A N 1
ATOM 857 C CA . PHE A 1 105 ? -25.391 -11.151 38.516 1.00 94.00 105 PHE A CA 1
ATOM 858 C C . PHE A 1 105 ? -25.510 -10.081 37.419 1.00 94.00 105 PHE A C 1
ATOM 860 O O . PHE A 1 105 ? -24.680 -10.042 36.512 1.00 94.00 105 PHE A O 1
ATOM 867 N N . TYR A 1 106 ? -26.475 -9.159 37.525 1.00 93.12 106 TYR A N 1
ATOM 868 C CA . TYR A 1 106 ? -26.612 -8.071 36.550 1.00 93.12 106 TYR A CA 1
ATOM 869 C C . TYR A 1 106 ? -25.415 -7.114 36.555 1.00 93.12 106 TYR A C 1
ATOM 871 O O . TYR A 1 106 ? -24.973 -6.696 35.486 1.00 93.12 106 TYR A O 1
ATOM 879 N N . ILE A 1 107 ? -24.849 -6.810 37.729 1.00 94.31 107 ILE A N 1
ATOM 880 C CA . ILE A 1 107 ? -23.608 -6.026 37.835 1.00 94.31 107 ILE A CA 1
ATOM 881 C C . ILE A 1 107 ? -22.461 -6.743 37.116 1.00 94.31 107 ILE A C 1
ATOM 883 O O . ILE A 1 107 ? -21.749 -6.112 36.340 1.00 94.31 107 ILE A O 1
ATOM 887 N N . GLY A 1 108 ? -22.305 -8.053 37.328 1.00 95.19 108 GLY A N 1
ATOM 888 C CA . GLY A 1 108 ? -21.273 -8.860 36.678 1.00 95.19 108 GLY A CA 1
ATOM 889 C C . GLY A 1 108 ? -21.399 -8.859 35.155 1.00 95.19 108 GLY A C 1
ATOM 890 O O . GLY A 1 108 ? -20.404 -8.658 34.460 1.00 95.19 108 GLY A O 1
ATOM 891 N N . ILE A 1 109 ? -22.622 -8.997 34.632 1.00 94.81 109 ILE A N 1
ATOM 892 C CA . ILE A 1 109 ? -22.890 -8.904 33.191 1.00 94.81 109 ILE A CA 1
ATOM 893 C C . ILE A 1 109 ? -22.499 -7.526 32.657 1.00 94.81 109 ILE A C 1
ATOM 895 O O . ILE A 1 109 ? -21.712 -7.439 31.717 1.00 94.81 109 ILE A O 1
ATOM 899 N N . VAL A 1 110 ? -23.014 -6.447 33.255 1.00 94.69 110 VAL A N 1
ATOM 900 C CA . VAL A 1 110 ? -22.734 -5.080 32.787 1.00 94.69 110 VAL A CA 1
ATOM 901 C C . VAL A 1 110 ? -21.232 -4.786 32.842 1.00 94.69 110 VAL A C 1
ATOM 903 O O . VAL A 1 110 ? -20.677 -4.278 31.871 1.00 94.69 110 VAL A O 1
ATOM 906 N N . ALA A 1 111 ? -20.548 -5.173 33.922 1.00 95.69 111 ALA A N 1
ATOM 907 C CA . ALA A 1 111 ? -19.102 -5.013 34.053 1.00 95.69 111 ALA A CA 1
ATOM 908 C C . ALA A 1 111 ? -18.331 -5.795 32.976 1.00 95.69 111 ALA A C 1
ATOM 910 O O . ALA A 1 111 ? -17.413 -5.252 32.363 1.00 95.69 111 ALA A O 1
ATOM 911 N N . SER A 1 112 ? -18.727 -7.040 32.695 1.00 95.94 112 SER A N 1
ATOM 912 C CA . SER A 1 112 ? -18.107 -7.863 31.651 1.00 95.94 112 SER A CA 1
ATOM 913 C C . SER A 1 112 ? -18.244 -7.226 30.264 1.00 95.94 112 SER A C 1
ATOM 915 O O . SER A 1 112 ? -17.248 -7.082 29.552 1.00 95.94 112 SER A O 1
ATOM 917 N N . PHE A 1 113 ? -19.444 -6.758 29.905 1.00 95.94 113 PHE A N 1
ATOM 918 C CA . PHE A 1 113 ? -19.666 -6.061 28.638 1.00 95.94 113 PHE A CA 1
ATOM 919 C C . PHE A 1 113 ? -18.865 -4.758 28.543 1.00 95.94 113 PHE A C 1
ATOM 921 O O . PHE A 1 113 ? -18.268 -4.496 27.502 1.00 95.94 113 PHE A O 1
ATOM 928 N N . MET A 1 114 ? -18.782 -3.973 29.620 1.00 95.31 114 MET A N 1
ATOM 929 C CA . MET A 1 114 ? -17.983 -2.741 29.642 1.00 95.31 114 MET A CA 1
ATOM 930 C C . MET A 1 114 ? -16.492 -3.010 29.408 1.00 95.31 114 MET A C 1
ATOM 932 O O . MET A 1 114 ? -15.850 -2.278 28.651 1.00 95.31 114 MET A O 1
ATOM 936 N N . ILE A 1 115 ? -15.943 -4.077 30.000 1.00 97.69 115 ILE A N 1
ATOM 937 C CA . ILE A 1 115 ? -14.551 -4.493 29.773 1.00 97.69 115 ILE A CA 1
ATOM 938 C C . ILE A 1 115 ? -14.350 -4.901 28.309 1.00 97.69 115 ILE A C 1
ATOM 940 O O . ILE A 1 115 ? -13.411 -4.431 27.666 1.00 97.69 115 ILE A O 1
ATOM 944 N N . LEU A 1 116 ? -15.245 -5.731 27.763 1.00 97.56 116 LEU A N 1
ATOM 945 C CA . LEU A 1 116 ? -15.162 -6.193 26.375 1.00 97.56 116 LEU A CA 1
ATOM 946 C C . LEU A 1 116 ? -15.234 -5.030 25.381 1.00 97.56 116 LEU A C 1
ATOM 948 O O . LEU A 1 116 ? -14.390 -4.930 24.492 1.00 97.56 116 LEU A O 1
ATOM 952 N N . VAL A 1 117 ? -16.205 -4.130 25.546 1.00 97.31 117 VAL A N 1
ATOM 953 C CA . VAL A 1 117 ? -16.351 -2.943 24.692 1.00 97.31 117 VAL A CA 1
ATOM 954 C C . VAL A 1 117 ? -15.102 -2.070 24.772 1.00 97.31 117 VAL A C 1
ATOM 956 O O . VAL A 1 117 ? -14.574 -1.678 23.734 1.00 97.31 117 VAL A O 1
ATOM 959 N N . SER A 1 118 ? -14.574 -1.824 25.974 1.00 97.69 118 SER A N 1
ATOM 960 C CA . SER A 1 118 ? -13.349 -1.032 26.148 1.00 97.69 118 SER A CA 1
ATOM 961 C C . SER A 1 118 ? -12.154 -1.665 25.430 1.00 97.69 118 SER A C 1
ATOM 963 O O . SER A 1 118 ? -11.425 -0.974 24.719 1.00 97.69 118 SER A O 1
ATOM 965 N N . TYR A 1 119 ? -11.986 -2.987 25.541 1.00 98.12 119 TYR A N 1
ATOM 966 C CA . TYR A 1 119 ? -10.943 -3.724 24.826 1.00 98.12 119 TYR A CA 1
ATOM 967 C C . TYR A 1 119 ? -11.065 -3.563 23.301 1.00 98.12 119 TYR A C 1
ATOM 969 O O . TYR A 1 119 ? -10.079 -3.246 22.629 1.00 98.12 119 TYR A O 1
ATOM 977 N N . TYR A 1 120 ? -12.272 -3.723 22.746 1.00 98.12 120 TYR A N 1
ATOM 978 C CA . TYR A 1 120 ? -12.500 -3.569 21.307 1.00 98.12 120 TYR A CA 1
ATOM 979 C C . TYR A 1 120 ? -12.286 -2.134 20.819 1.00 98.12 120 TYR A C 1
ATOM 981 O O . TYR A 1 120 ? -11.714 -1.952 19.745 1.00 98.12 120 TYR A O 1
ATOM 989 N N . LEU A 1 121 ? -12.684 -1.125 21.599 1.00 98.19 121 LEU A N 1
ATOM 990 C CA . LEU A 1 121 ? -12.449 0.281 21.263 1.00 98.19 121 LEU A CA 1
ATOM 991 C C . LEU A 1 121 ? -10.953 0.603 21.203 1.00 98.19 121 LEU A C 1
ATOM 993 O O . LEU A 1 121 ? -10.507 1.215 20.235 1.00 98.19 121 LEU A O 1
ATOM 997 N N . ILE A 1 122 ? -10.169 0.138 22.181 1.00 97.94 122 ILE A N 1
ATOM 998 C CA . ILE A 1 122 ? -8.709 0.312 22.183 1.00 97.94 122 ILE A CA 1
ATOM 999 C C . ILE A 1 122 ? -8.092 -0.361 20.955 1.00 97.94 122 ILE A C 1
ATOM 1001 O O . ILE A 1 122 ? -7.292 0.250 20.249 1.00 97.94 122 ILE A O 1
ATOM 1005 N N . LYS A 1 123 ? -8.490 -1.604 20.659 1.00 97.62 123 LYS A N 1
ATOM 1006 C CA . LYS A 1 123 ? -7.988 -2.337 19.492 1.00 97.62 123 LYS A CA 1
ATOM 1007 C C . LYS A 1 123 ? -8.319 -1.614 18.185 1.00 97.62 123 LYS A C 1
ATOM 1009 O O . LYS A 1 123 ? -7.451 -1.480 17.327 1.00 97.62 123 LYS A O 1
ATOM 1014 N N . LEU A 1 124 ? -9.554 -1.136 18.035 1.00 97.31 124 LEU A N 1
ATOM 1015 C CA . LEU A 1 124 ? -9.985 -0.401 16.848 1.00 97.31 124 LEU A CA 1
ATOM 1016 C C . LEU A 1 124 ? -9.218 0.915 16.701 1.00 97.31 124 LEU A C 1
ATOM 1018 O O . LEU A 1 124 ? -8.787 1.246 15.600 1.00 97.31 124 LEU A O 1
ATOM 1022 N N . PHE A 1 125 ? -8.987 1.622 17.808 1.00 97.56 125 PHE A N 1
ATOM 1023 C CA . PHE A 1 125 ? -8.183 2.839 17.826 1.00 97.56 125 PHE A CA 1
ATOM 1024 C C . PHE A 1 125 ? -6.732 2.574 17.404 1.00 97.56 125 PHE A C 1
ATOM 1026 O O . PHE A 1 125 ? -6.200 3.297 16.567 1.00 97.56 125 PHE A O 1
ATOM 1033 N N . MET A 1 126 ? -6.106 1.504 17.908 1.00 97.44 126 MET A N 1
ATOM 1034 C CA . MET A 1 126 ? -4.757 1.101 17.492 1.00 97.44 126 MET A CA 1
ATOM 1035 C C . MET A 1 126 ? -4.694 0.760 16.000 1.00 97.44 126 MET A C 1
ATOM 1037 O O . MET A 1 126 ? -3.778 1.206 15.312 1.00 97.44 126 MET A O 1
ATOM 1041 N N . ILE A 1 127 ? -5.675 0.010 15.485 1.00 96.31 127 ILE A N 1
ATOM 1042 C CA . ILE A 1 127 ? -5.761 -0.319 14.056 1.00 96.31 127 ILE A CA 1
ATOM 1043 C C . ILE A 1 127 ? -5.917 0.961 13.237 1.00 96.31 127 ILE A C 1
ATOM 1045 O O . ILE A 1 127 ? -5.176 1.159 12.283 1.00 96.31 127 ILE A O 1
ATOM 1049 N N . TYR A 1 128 ? -6.818 1.861 13.620 1.00 95.75 128 TYR A N 1
ATOM 1050 C CA . TYR A 1 128 ? -7.003 3.133 12.926 1.00 95.75 128 TYR A CA 1
ATOM 1051 C C . TYR A 1 128 ? -5.719 3.983 12.918 1.00 95.75 128 TYR A C 1
ATOM 1053 O O . TYR A 1 128 ? -5.321 4.489 11.868 1.00 95.75 128 TYR A O 1
ATOM 1061 N N . ASN A 1 129 ? -5.029 4.075 14.059 1.00 97.06 129 ASN A N 1
ATOM 1062 C CA . ASN A 1 129 ? -3.782 4.830 14.206 1.00 97.06 129 ASN A CA 1
ATOM 1063 C C . ASN A 1 129 ? -2.584 4.180 13.494 1.00 97.06 129 ASN A C 1
ATOM 1065 O O . ASN A 1 129 ? -1.603 4.851 13.199 1.00 97.06 129 ASN A O 1
ATOM 1069 N N . SER A 1 130 ? -2.654 2.881 13.186 1.00 95.50 130 SER A N 1
ATOM 1070 C CA . SER A 1 130 ? -1.658 2.219 12.332 1.00 95.50 130 SER A CA 1
ATOM 1071 C C . SER A 1 130 ? -1.780 2.602 10.852 1.00 95.50 130 SER A C 1
ATOM 1073 O O . SER A 1 130 ? -0.957 2.174 10.048 1.00 95.50 130 SER A O 1
ATOM 1075 N N . HIS A 1 131 ? -2.795 3.405 10.498 1.00 93.94 131 HIS A N 1
ATOM 1076 C CA . HIS A 1 131 ? -3.076 3.887 9.146 1.00 93.94 131 HIS A CA 1
ATOM 1077 C C . HIS A 1 131 ? -2.963 2.784 8.080 1.00 93.94 131 HIS A C 1
ATOM 1079 O O . HIS A 1 131 ? -2.186 2.911 7.130 1.00 93.94 131 HIS A O 1
ATOM 1085 N N . PRO A 1 132 ? -3.715 1.675 8.225 1.00 93.75 132 PRO A N 1
ATOM 1086 C CA . PRO A 1 132 ? -3.614 0.559 7.307 1.00 93.75 132 PRO A CA 1
ATOM 1087 C C . PRO A 1 132 ? -4.121 0.993 5.934 1.00 93.75 132 PRO A C 1
ATOM 1089 O O . PRO A 1 132 ? -5.250 1.463 5.785 1.00 93.75 132 PRO A O 1
ATOM 1092 N N . VAL A 1 133 ? -3.282 0.815 4.918 1.00 92.38 133 VAL A N 1
ATOM 1093 C CA . VAL A 1 133 ? -3.636 1.110 3.530 1.00 92.38 133 VAL A CA 1
ATOM 1094 C C . VAL A 1 133 ? -3.978 -0.194 2.826 1.00 92.38 133 VAL A C 1
ATOM 1096 O O . VAL A 1 133 ? -3.137 -1.083 2.685 1.00 92.38 133 VAL A O 1
ATOM 1099 N N . ASN A 1 134 ? -5.214 -0.299 2.344 1.00 89.31 134 ASN A N 1
ATOM 1100 C CA . ASN A 1 134 ? -5.623 -1.412 1.497 1.00 89.31 134 ASN A CA 1
ATOM 1101 C C . ASN A 1 134 ? -5.176 -1.134 0.061 1.00 89.31 134 ASN A C 1
ATOM 1103 O O . ASN A 1 134 ? -5.652 -0.193 -0.572 1.00 89.31 134 ASN A O 1
ATOM 1107 N N . ARG A 1 135 ? -4.268 -1.960 -0.464 1.00 87.25 135 ARG A N 1
ATOM 1108 C CA . ARG A 1 135 ? -3.866 -1.904 -1.874 1.00 87.25 135 ARG A CA 1
ATOM 1109 C C . ARG A 1 135 ? -4.804 -2.774 -2.698 1.00 87.25 135 ARG A C 1
ATOM 1111 O O . ARG A 1 135 ? -4.900 -3.974 -2.461 1.00 87.25 135 ARG A O 1
ATOM 1118 N N . GLN A 1 136 ? -5.484 -2.161 -3.659 1.00 88.25 136 GLN A N 1
ATOM 1119 C CA . GLN A 1 136 ? -6.268 -2.866 -4.666 1.00 88.25 136 GLN A CA 1
ATOM 1120 C C . GLN A 1 136 ? -5.500 -2.846 -5.983 1.00 88.25 136 GLN A C 1
ATOM 1122 O O . GLN A 1 136 ? -5.115 -1.782 -6.464 1.00 88.25 136 GLN A O 1
ATOM 1127 N N . TYR A 1 137 ? -5.271 -4.025 -6.554 1.00 87.88 137 TYR A N 1
ATOM 1128 C CA . TYR A 1 137 ? -4.645 -4.173 -7.860 1.00 87.88 137 TYR A CA 1
ATOM 1129 C C . TYR A 1 137 ? -5.743 -4.393 -8.892 1.00 87.88 137 TYR A C 1
ATOM 1131 O O . TYR A 1 137 ? -6.530 -5.330 -8.773 1.00 87.88 137 TYR A O 1
ATOM 1139 N N . THR A 1 138 ? -5.801 -3.523 -9.894 1.00 87.00 138 THR A N 1
ATOM 1140 C CA . THR A 1 138 ? -6.680 -3.696 -11.051 1.00 87.00 138 THR A CA 1
ATOM 1141 C C . THR A 1 138 ? -5.805 -3.779 -12.293 1.00 87.00 138 THR A C 1
ATOM 1143 O O . THR A 1 138 ? -4.903 -2.966 -12.475 1.00 87.00 138 THR A O 1
ATOM 1146 N N . ALA A 1 139 ? -6.032 -4.801 -13.114 1.00 81.75 139 ALA A N 1
ATOM 1147 C CA . ALA A 1 139 ? -5.404 -4.928 -14.420 1.00 81.75 139 ALA A CA 1
ATOM 1148 C C . ALA A 1 139 ? -6.443 -4.516 -15.462 1.00 81.75 139 ALA A C 1
ATOM 1150 O O . ALA A 1 139 ? -7.451 -5.201 -15.636 1.00 81.75 139 ALA A O 1
ATOM 1151 N N . SER A 1 140 ? -6.230 -3.374 -16.110 1.00 79.94 140 SER A N 1
ATOM 1152 C CA . SER A 1 140 ? -7.051 -2.925 -17.230 1.00 79.94 140 SER A CA 1
ATOM 1153 C C . SER A 1 140 ? -6.255 -3.059 -18.520 1.00 79.94 140 SER A C 1
ATOM 1155 O O . SER A 1 140 ? -5.118 -2.600 -18.618 1.00 79.94 140 SER A O 1
ATOM 1157 N N . LEU A 1 141 ? -6.857 -3.706 -19.518 1.00 76.88 141 LEU A N 1
ATOM 1158 C CA . LEU A 1 141 ? -6.295 -3.738 -20.859 1.00 76.88 141 LEU A CA 1
ATOM 1159 C C . LEU A 1 141 ? -6.572 -2.376 -21.502 1.00 76.88 141 LEU A C 1
ATOM 1161 O O . LEU A 1 141 ? -7.723 -2.044 -21.786 1.00 76.88 141 LEU A O 1
ATOM 1165 N N . GLN A 1 142 ? -5.534 -1.564 -21.675 1.00 80.44 142 GLN A N 1
ATOM 1166 C CA . GLN A 1 142 ? -5.658 -0.291 -22.376 1.00 80.44 142 GLN A CA 1
ATOM 1167 C C . GLN A 1 142 ? -5.584 -0.536 -23.885 1.00 80.44 142 GLN A C 1
ATOM 1169 O O . GLN A 1 142 ? -4.665 -1.193 -24.365 1.00 80.44 142 GLN A O 1
ATOM 1174 N N . GLU A 1 143 ? -6.532 0.020 -24.644 1.00 81.50 143 GLU A N 1
ATOM 1175 C CA . GLU A 1 143 ? -6.530 -0.070 -26.115 1.00 81.50 143 GLU A CA 1
ATOM 1176 C C . GLU A 1 143 ? -5.334 0.649 -26.750 1.00 81.50 143 GLU A C 1
ATOM 1178 O O . GLU A 1 143 ? -4.946 0.340 -27.873 1.00 81.50 143 GLU A O 1
ATOM 1183 N N . LYS A 1 144 ? -4.768 1.631 -26.042 1.00 84.94 144 LYS A N 1
ATOM 1184 C CA . LYS A 1 144 ? -3.582 2.385 -26.440 1.00 84.94 144 LYS A CA 1
ATOM 1185 C C . LYS A 1 144 ? -2.672 2.526 -25.235 1.00 84.94 144 LYS A C 1
ATOM 1187 O O . LYS A 1 144 ? -3.081 3.105 -24.232 1.00 84.94 144 LYS A O 1
ATOM 1192 N N . LEU A 1 145 ? -1.450 2.028 -25.350 1.00 88.06 145 LEU A N 1
ATOM 1193 C CA . LEU A 1 145 ? -0.445 2.097 -24.302 1.00 88.06 145 LEU A CA 1
ATOM 1194 C C . LEU A 1 145 ? 0.768 2.867 -24.815 1.00 88.06 145 LEU A C 1
ATOM 1196 O O . LEU A 1 145 ? 1.274 2.594 -25.907 1.00 88.06 145 LEU A O 1
ATOM 1200 N N . MET A 1 146 ? 1.244 3.832 -24.029 1.00 88.56 146 MET A N 1
ATOM 1201 C CA . MET A 1 146 ? 2.504 4.509 -24.330 1.00 88.56 146 MET A CA 1
ATOM 1202 C C . MET A 1 146 ? 3.632 3.483 -24.283 1.00 88.56 146 MET A C 1
ATOM 1204 O O . MET A 1 146 ? 3.774 2.730 -23.318 1.00 88.56 146 MET A O 1
ATOM 1208 N N . PHE A 1 147 ? 4.415 3.423 -25.352 1.00 89.31 147 PHE A N 1
ATOM 1209 C CA . PHE A 1 147 ? 5.590 2.577 -25.380 1.00 89.31 147 PHE A CA 1
ATOM 1210 C C . PHE A 1 147 ? 6.642 3.176 -24.434 1.00 89.31 147 PHE A C 1
ATOM 1212 O O . PHE A 1 147 ? 6.773 4.400 -24.381 1.00 89.31 147 PHE A O 1
ATOM 1219 N N . PRO A 1 148 ? 7.364 2.373 -23.642 1.00 89.25 148 PRO A N 1
ATOM 1220 C CA . PRO A 1 148 ? 8.357 2.915 -22.726 1.00 89.25 148 PRO A CA 1
ATOM 1221 C C . PRO A 1 148 ? 9.550 3.512 -23.482 1.00 89.25 148 PRO A C 1
ATOM 1223 O O . PRO A 1 148 ? 9.797 3.198 -24.650 1.00 89.25 148 PRO A O 1
ATOM 1226 N N . GLY A 1 149 ? 10.311 4.359 -22.7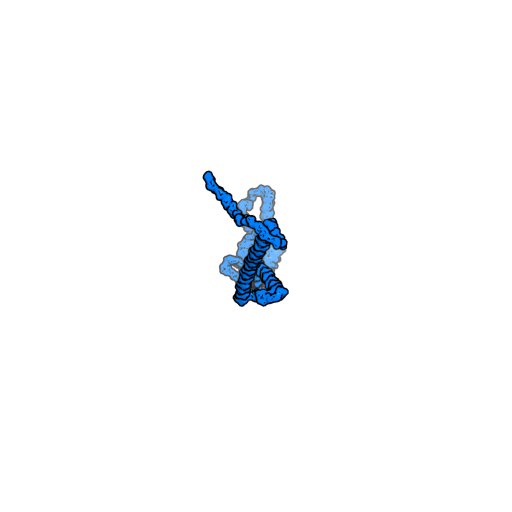92 1.00 89.44 149 GLY A N 1
ATOM 1227 C CA . GLY A 1 149 ? 11.648 4.726 -23.240 1.00 89.44 149 GLY A CA 1
ATOM 1228 C C . GLY A 1 149 ? 12.595 3.546 -23.038 1.00 89.44 149 GLY A C 1
ATOM 1229 O O . GLY A 1 149 ? 12.636 2.975 -21.948 1.00 89.44 149 GLY A O 1
ATOM 1230 N N . ILE A 1 150 ? 13.336 3.167 -24.076 1.00 88.88 150 ILE A N 1
ATOM 1231 C CA . ILE A 1 150 ? 14.262 2.030 -24.028 1.00 88.88 150 ILE A CA 1
ATOM 1232 C C . ILE A 1 150 ? 15.677 2.549 -24.177 1.00 88.88 150 ILE A C 1
ATOM 1234 O O . ILE A 1 150 ? 16.018 3.135 -25.199 1.00 88.88 150 ILE A O 1
ATOM 1238 N N . THR A 1 151 ? 16.507 2.294 -23.173 1.00 87.94 151 THR A N 1
ATOM 1239 C CA . THR A 1 151 ? 17.923 2.650 -23.190 1.00 87.94 151 THR A CA 1
ATOM 1240 C C . THR A 1 151 ? 18.766 1.404 -23.410 1.00 87.94 151 THR A C 1
ATOM 1242 O O . THR A 1 151 ? 18.619 0.423 -22.686 1.00 87.94 151 THR A O 1
ATOM 1245 N N . MET A 1 152 ? 19.674 1.467 -24.377 1.00 84.44 152 MET A N 1
ATOM 1246 C CA . MET A 1 152 ? 20.725 0.478 -24.593 1.00 84.44 152 MET A CA 1
ATOM 1247 C C . MET A 1 152 ? 22.089 1.143 -24.457 1.00 84.44 152 MET A C 1
ATOM 1249 O O . MET A 1 152 ? 22.266 2.274 -24.900 1.00 84.44 152 MET A O 1
ATOM 1253 N N . CYS A 1 153 ? 23.044 0.436 -23.872 1.00 81.88 153 CYS A N 1
ATOM 1254 C CA . CYS A 1 153 ? 24.420 0.888 -23.721 1.00 81.88 153 CYS A CA 1
ATOM 1255 C C . CYS A 1 153 ? 25.346 -0.163 -24.313 1.00 81.88 153 CYS A C 1
ATOM 1257 O O . CYS A 1 153 ? 25.082 -1.359 -24.170 1.00 81.88 153 CYS A O 1
ATOM 1259 N N . ASP A 1 154 ? 26.401 0.280 -24.987 1.00 76.38 154 ASP A N 1
ATOM 1260 C CA . ASP A 1 154 ? 27.484 -0.623 -25.350 1.00 76.38 154 ASP A CA 1
ATOM 1261 C C . ASP A 1 154 ? 28.441 -0.773 -24.166 1.00 76.38 154 ASP A C 1
ATOM 1263 O O . ASP A 1 154 ? 28.960 0.221 -23.664 1.00 76.38 154 ASP A O 1
ATOM 1267 N N . PHE A 1 155 ? 28.644 -2.015 -23.725 1.00 73.31 155 PHE A N 1
ATOM 1268 C CA . PHE A 1 155 ? 29.565 -2.376 -22.645 1.00 73.31 155 PHE A CA 1
ATOM 1269 C C . PHE A 1 155 ? 31.008 -2.543 -23.123 1.00 73.31 155 PHE A C 1
ATOM 1271 O O . PHE A 1 155 ? 31.884 -2.802 -22.301 1.00 73.31 155 PHE A O 1
ATOM 1278 N N . HIS A 1 156 ? 31.269 -2.408 -24.425 1.00 67.31 156 HIS A N 1
ATOM 1279 C CA . HIS A 1 156 ? 32.619 -2.373 -24.971 1.00 67.31 156 HIS A CA 1
ATOM 1280 C C . HIS A 1 156 ? 33.020 -0.919 -25.245 1.00 67.31 156 HIS A C 1
ATOM 1282 O O . HIS A 1 156 ? 32.661 -0.358 -26.280 1.00 67.31 156 HIS A O 1
ATOM 1288 N N . PRO A 1 157 ? 33.771 -0.287 -24.324 1.00 56.25 157 PRO A N 1
ATOM 1289 C CA . PRO A 1 157 ? 34.040 1.143 -24.374 1.00 56.25 157 PRO A CA 1
ATOM 1290 C C . PRO A 1 157 ? 35.051 1.573 -25.453 1.00 56.25 157 PRO A C 1
ATOM 1292 O O . PRO A 1 157 ? 35.371 2.751 -25.585 1.00 56.25 157 PRO A O 1
ATOM 1295 N N . TYR A 1 158 ? 35.621 0.638 -26.209 1.00 60.34 158 TYR A N 1
ATOM 1296 C CA . TYR A 1 158 ? 36.644 0.940 -27.203 1.00 60.34 158 TYR A CA 1
ATOM 1297 C C . TYR A 1 158 ? 36.494 0.054 -28.432 1.00 60.34 158 TYR A C 1
ATOM 1299 O O . TYR A 1 158 ? 36.385 -1.168 -28.348 1.00 60.34 158 TYR A O 1
ATOM 1307 N N . ASN A 1 159 ? 36.573 0.681 -29.602 1.00 58.44 159 ASN A N 1
ATOM 1308 C CA . ASN A 1 159 ? 36.841 -0.040 -30.834 1.00 58.44 159 ASN A CA 1
ATOM 1309 C C . ASN A 1 159 ? 38.271 -0.599 -30.747 1.00 58.44 159 ASN A C 1
ATOM 1311 O O . ASN A 1 159 ? 39.213 0.148 -30.473 1.00 58.44 159 ASN A O 1
ATOM 1315 N N . LEU A 1 160 ? 38.457 -1.895 -31.008 1.00 55.72 160 LEU A N 1
ATOM 1316 C CA . LEU A 1 160 ? 39.782 -2.528 -31.056 1.00 55.72 160 LEU A CA 1
ATOM 1317 C C . LEU A 1 160 ? 40.739 -1.826 -32.044 1.00 55.72 160 LEU A C 1
ATOM 1319 O O . LEU A 1 160 ? 41.953 -1.898 -31.882 1.00 55.72 160 LEU A O 1
ATOM 1323 N N . ARG A 1 161 ? 40.223 -1.087 -33.037 1.00 56.25 161 ARG A N 1
ATOM 1324 C CA . ARG A 1 161 ? 41.028 -0.233 -33.934 1.00 56.25 161 ARG A CA 1
ATOM 1325 C C . ARG A 1 161 ? 41.661 0.971 -33.228 1.00 56.25 161 ARG A C 1
ATOM 1327 O O . ARG A 1 161 ? 42.769 1.361 -33.584 1.00 56.25 161 ARG A O 1
ATOM 1334 N N . ASN A 1 162 ? 41.004 1.505 -32.199 1.00 59.41 162 ASN A N 1
ATOM 1335 C CA . ASN A 1 162 ? 41.484 2.618 -31.371 1.00 59.41 162 ASN A CA 1
ATOM 1336 C C . ASN A 1 162 ? 42.242 2.137 -30.122 1.00 59.41 162 ASN A C 1
ATOM 1338 O O . ASN A 1 162 ? 42.618 2.946 -29.272 1.00 59.41 162 ASN A O 1
ATOM 1342 N N . GLN A 1 163 ? 42.507 0.830 -30.014 1.00 61.81 163 GLN A N 1
ATOM 1343 C CA . GLN A 1 163 ? 43.255 0.232 -28.907 1.00 61.81 163 GLN A CA 1
ATOM 1344 C C . GLN A 1 163 ? 44.631 0.889 -28.726 1.00 61.81 163 GLN A C 1
ATOM 1346 O O . GLN A 1 163 ? 45.076 1.069 -27.598 1.00 61.81 163 GLN A O 1
ATOM 1351 N N . SER A 1 164 ? 45.276 1.323 -29.812 1.00 61.78 164 SER A N 1
ATOM 1352 C CA . SER A 1 164 ? 46.548 2.056 -29.767 1.00 61.78 164 SER A CA 1
ATOM 1353 C C . SER A 1 164 ? 46.439 3.412 -29.055 1.00 61.78 164 SER A C 1
ATOM 1355 O O . SER A 1 164 ? 47.330 3.769 -28.286 1.00 61.78 164 SER A O 1
ATOM 1357 N N . ILE A 1 165 ? 45.340 4.148 -29.249 1.00 64.75 165 ILE A N 1
ATOM 1358 C CA . ILE A 1 165 ? 45.075 5.436 -28.586 1.00 64.75 165 ILE A CA 1
ATOM 1359 C C . ILE A 1 165 ? 44.798 5.211 -27.096 1.00 64.75 165 ILE A C 1
ATOM 1361 O O . ILE A 1 165 ? 45.349 5.919 -26.255 1.00 64.75 165 ILE A O 1
ATOM 1365 N N . PHE A 1 166 ? 44.000 4.192 -26.764 1.00 64.31 166 PHE A N 1
ATOM 1366 C CA . PHE A 1 166 ? 43.697 3.829 -25.379 1.00 64.31 166 PHE A CA 1
ATOM 1367 C C . PHE A 1 166 ? 44.950 3.387 -24.609 1.00 64.31 166 PHE A C 1
ATOM 1369 O O . PHE A 1 166 ? 45.205 3.882 -23.515 1.00 64.31 166 PHE A O 1
ATOM 1376 N N . VAL A 1 167 ? 45.781 2.521 -25.199 1.00 65.88 167 VAL A N 1
ATOM 1377 C CA . VAL A 1 167 ? 47.060 2.100 -24.603 1.00 65.88 167 VAL A CA 1
ATOM 1378 C C . VAL A 1 167 ? 47.981 3.304 -24.400 1.00 65.88 167 VAL A C 1
ATOM 1380 O O . VAL A 1 167 ? 48.519 3.468 -23.313 1.00 65.88 167 VAL A O 1
ATOM 1383 N N . THR A 1 168 ? 48.072 4.214 -25.376 1.00 64.44 168 THR A N 1
ATOM 1384 C CA . THR A 1 168 ? 48.879 5.443 -25.249 1.00 64.44 168 THR A CA 1
ATOM 1385 C C . THR A 1 168 ? 48.378 6.365 -24.125 1.00 64.44 168 THR A C 1
ATOM 1387 O O . THR A 1 168 ? 49.184 6.998 -23.441 1.00 64.44 168 THR A O 1
ATOM 1390 N N . LEU A 1 169 ? 47.060 6.444 -23.906 1.00 64.75 169 LEU A N 1
ATOM 1391 C CA . LEU A 1 169 ? 46.463 7.190 -22.792 1.00 64.75 169 LEU A CA 1
ATOM 1392 C C . LEU A 1 169 ? 46.805 6.557 -21.438 1.00 64.75 169 LEU A C 1
ATOM 1394 O O . LEU A 1 169 ? 47.257 7.260 -20.538 1.00 64.75 169 LEU A O 1
ATOM 1398 N N . ILE A 1 170 ? 46.633 5.241 -21.298 1.00 64.56 170 ILE A N 1
ATOM 1399 C CA . ILE A 1 170 ? 46.902 4.523 -20.044 1.00 64.56 170 ILE A CA 1
ATOM 1400 C C . ILE A 1 170 ? 48.402 4.516 -19.716 1.00 64.56 170 ILE A C 1
ATOM 1402 O O . ILE A 1 170 ? 48.785 4.842 -18.593 1.00 64.56 170 ILE A O 1
ATOM 1406 N N . GLU A 1 171 ? 49.262 4.232 -20.696 1.00 64.06 171 GLU A N 1
ATOM 1407 C CA . GLU A 1 171 ? 50.721 4.265 -20.532 1.00 64.06 171 GLU A CA 1
ATOM 1408 C C . GLU A 1 171 ? 51.231 5.684 -20.233 1.00 64.06 171 GLU A C 1
ATOM 1410 O O . GLU A 1 171 ? 52.140 5.865 -19.423 1.00 64.06 171 GLU A O 1
ATOM 1415 N N . GLY A 1 172 ? 50.628 6.717 -20.834 1.00 60.75 172 GLY A N 1
ATOM 1416 C CA . GLY A 1 172 ? 50.980 8.111 -20.558 1.00 60.75 172 GLY A CA 1
ATOM 1417 C C . GLY A 1 172 ? 50.569 8.591 -19.158 1.00 60.75 172 GLY A C 1
ATOM 1418 O O . GLY A 1 172 ? 51.294 9.396 -18.563 1.00 60.75 172 GLY A O 1
ATOM 1419 N N . LEU A 1 173 ? 49.463 8.069 -18.607 1.00 58.25 173 LEU A N 1
ATOM 1420 C CA . LEU A 1 173 ? 49.040 8.315 -17.221 1.00 58.25 173 LEU A CA 1
ATOM 1421 C C . LEU A 1 173 ? 49.984 7.652 -16.211 1.00 58.25 173 LEU A C 1
ATOM 1423 O O . LEU A 1 173 ? 50.351 8.282 -15.217 1.00 58.25 173 LEU A O 1
ATOM 1427 N N . ASP A 1 174 ? 50.419 6.420 -16.485 1.00 59.94 174 ASP A N 1
ATOM 1428 C CA . ASP A 1 174 ? 51.336 5.676 -15.611 1.00 59.94 174 ASP A CA 1
ATOM 1429 C C . ASP A 1 174 ? 52.757 6.276 -15.632 1.00 59.94 174 ASP A C 1
ATOM 1431 O O . ASP A 1 174 ? 53.435 6.385 -14.608 1.00 59.94 174 ASP A O 1
ATOM 1435 N N . ALA A 1 175 ? 53.185 6.803 -16.784 1.00 60.00 175 ALA A N 1
ATOM 1436 C CA . ALA A 1 175 ? 54.495 7.432 -16.951 1.00 60.00 175 ALA A CA 1
ATOM 1437 C C . ALA A 1 175 ? 54.600 8.880 -16.415 1.00 60.00 175 ALA A C 1
ATOM 1439 O O . ALA A 1 175 ? 55.680 9.471 -16.504 1.00 60.00 175 ALA A O 1
ATOM 1440 N N . LYS A 1 176 ? 53.514 9.489 -15.895 1.00 56.00 176 LYS A N 1
ATOM 1441 C CA . LYS A 1 176 ? 53.432 10.928 -15.527 1.00 56.00 176 LYS A CA 1
ATOM 1442 C C . LYS A 1 176 ? 54.006 11.869 -16.599 1.00 56.00 176 LYS A C 1
ATOM 1444 O O . LYS A 1 176 ? 54.539 12.938 -16.289 1.00 56.00 176 LYS A O 1
ATOM 1449 N N . ASN A 1 177 ? 53.937 11.475 -17.868 1.00 56.03 177 ASN A N 1
ATOM 1450 C CA . ASN A 1 177 ? 54.541 12.230 -18.955 1.00 56.03 177 ASN A CA 1
ATOM 1451 C C . ASN A 1 177 ? 53.476 13.124 -19.601 1.00 56.03 177 ASN A C 1
ATOM 1453 O O . ASN A 1 177 ? 52.945 12.836 -20.670 1.00 56.03 177 ASN A O 1
ATOM 1457 N N . TYR A 1 178 ? 53.162 14.226 -18.916 1.00 55.00 178 TYR A N 1
ATOM 1458 C CA . TYR A 1 178 ? 52.111 15.201 -19.254 1.00 55.00 178 TYR A CA 1
ATOM 1459 C C . TYR A 1 178 ? 52.362 16.020 -20.538 1.00 55.00 178 TYR A C 1
ATOM 1461 O O . TYR A 1 178 ? 51.727 17.046 -20.756 1.00 55.00 178 TYR A O 1
ATOM 1469 N N . THR A 1 179 ? 53.303 15.614 -21.389 1.00 55.72 179 THR A N 1
ATOM 1470 C CA . THR A 1 179 ? 53.668 16.353 -22.609 1.00 55.72 179 THR A CA 1
ATOM 1471 C C . THR A 1 179 ? 52.844 15.949 -23.834 1.00 55.72 179 THR A C 1
ATOM 1473 O O . THR A 1 179 ? 52.957 16.586 -24.880 1.00 55.72 179 THR A O 1
ATOM 1476 N N . ASN A 1 180 ? 51.998 14.919 -23.725 1.00 59.75 180 ASN A N 1
ATOM 1477 C CA . ASN A 1 180 ? 51.143 14.482 -24.826 1.00 59.75 180 ASN A CA 1
ATOM 1478 C C . ASN A 1 180 ? 49.930 15.433 -24.967 1.00 59.75 180 ASN A C 1
ATOM 1480 O O . ASN A 1 180 ? 49.182 15.586 -23.997 1.00 59.75 180 ASN A O 1
ATOM 1484 N N . PRO A 1 181 ? 49.682 16.052 -26.141 1.00 59.69 181 PRO A N 1
ATOM 1485 C CA . PRO A 1 181 ? 48.573 16.997 -26.343 1.00 59.69 181 PRO A CA 1
ATOM 1486 C C . PRO A 1 181 ? 47.181 16.385 -26.108 1.00 59.69 181 PRO A C 1
ATOM 1488 O O . PRO A 1 181 ? 46.217 17.114 -25.880 1.00 59.69 181 PRO A O 1
ATOM 1491 N N . LEU A 1 182 ? 47.070 15.052 -26.094 1.00 55.53 182 LEU A N 1
ATOM 1492 C CA . LEU A 1 182 ? 45.835 14.349 -25.745 1.00 55.53 182 LEU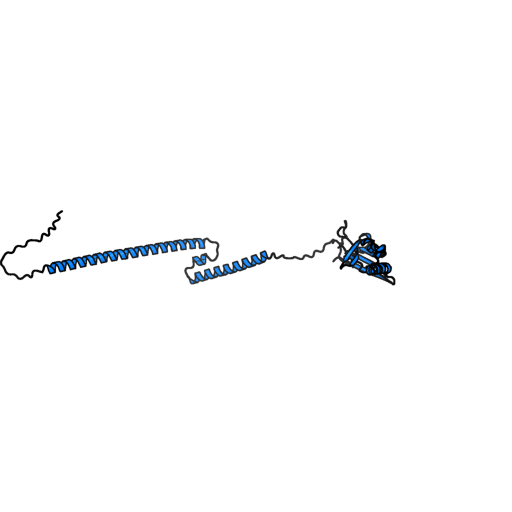 A CA 1
ATOM 1493 C C . LEU A 1 182 ? 45.410 14.565 -24.278 1.00 55.53 182 LEU A C 1
ATOM 1495 O O . LEU A 1 182 ? 44.220 14.546 -23.991 1.00 55.53 182 LEU A O 1
ATOM 1499 N N . PHE A 1 183 ? 46.355 14.828 -23.363 1.00 58.34 183 PHE A N 1
ATOM 1500 C CA . PHE A 1 183 ? 46.073 15.074 -21.937 1.00 58.34 183 PHE A CA 1
ATOM 1501 C C . PHE A 1 183 ? 45.605 16.504 -21.634 1.00 58.34 183 PHE A C 1
ATOM 1503 O O . PHE A 1 183 ? 45.205 16.786 -20.509 1.00 58.34 183 PHE A O 1
ATOM 1510 N N . SER A 1 184 ? 45.662 17.409 -22.619 1.00 58.88 184 SER A N 1
ATOM 1511 C CA . SER A 1 184 ? 45.089 18.761 -22.518 1.00 58.88 184 SER A CA 1
ATOM 1512 C C . SER A 1 184 ? 43.656 18.864 -23.045 1.00 58.88 184 SER A C 1
ATOM 1514 O O . SER A 1 184 ? 43.077 19.949 -23.022 1.00 58.88 184 SER A O 1
ATOM 1516 N N . LEU A 1 185 ? 43.097 17.762 -23.549 1.00 64.31 185 LEU A N 1
ATOM 1517 C CA . LEU A 1 185 ? 41.730 17.717 -24.052 1.00 64.31 185 LEU A CA 1
ATOM 1518 C C . LEU A 1 185 ? 40.733 17.598 -22.897 1.00 64.31 185 LEU A C 1
ATOM 1520 O O . LEU A 1 185 ? 40.992 16.934 -21.895 1.00 64.31 185 LEU A O 1
ATOM 1524 N N . GLU A 1 186 ? 39.577 18.232 -23.062 1.00 64.88 186 GLU A N 1
ATOM 1525 C CA . GLU A 1 186 ? 38.444 18.069 -22.157 1.00 64.88 186 GLU A CA 1
ATOM 1526 C C . GLU A 1 186 ? 37.941 16.616 -22.198 1.00 64.88 186 GLU A C 1
ATOM 1528 O O . GLU A 1 186 ? 37.939 15.985 -23.259 1.00 64.88 186 GLU A O 1
ATOM 1533 N N . GLU A 1 187 ? 37.524 16.081 -21.047 1.00 65.12 187 GLU A N 1
ATOM 1534 C CA . GLU A 1 187 ? 37.158 14.667 -20.849 1.00 65.12 187 GLU A CA 1
ATOM 1535 C C . GLU A 1 187 ? 36.156 14.169 -21.908 1.00 65.12 187 GLU A C 1
ATOM 1537 O O . GLU A 1 187 ? 36.340 13.123 -22.527 1.00 65.12 187 GLU A O 1
ATOM 1542 N N . GLU A 1 188 ? 35.151 14.991 -22.218 1.00 63.31 188 GLU A N 1
ATOM 1543 C CA . GLU A 1 188 ? 34.117 14.719 -23.223 1.00 63.31 188 GLU A CA 1
ATOM 1544 C C . GLU A 1 188 ? 34.680 14.557 -24.649 1.00 63.31 188 GLU A C 1
ATOM 1546 O O . GLU A 1 188 ? 34.186 13.753 -25.448 1.00 63.31 188 GLU A O 1
ATOM 1551 N N . THR A 1 189 ? 35.766 15.266 -24.964 1.00 67.06 189 THR A N 1
ATOM 1552 C CA . THR A 1 189 ? 36.452 15.171 -26.261 1.00 67.06 189 THR A CA 1
ATOM 1553 C C . THR A 1 189 ? 37.234 13.865 -26.367 1.00 67.06 189 THR A C 1
ATOM 1555 O O . THR A 1 189 ? 37.231 13.228 -27.420 1.00 67.06 189 THR A O 1
ATOM 1558 N N . ILE A 1 190 ? 37.862 13.425 -25.273 1.00 67.00 190 ILE A N 1
ATOM 1559 C CA . ILE A 1 190 ? 38.594 12.152 -25.210 1.00 67.00 190 ILE A CA 1
ATOM 1560 C C . ILE A 1 190 ? 37.630 10.978 -25.424 1.00 67.00 190 ILE A C 1
ATOM 1562 O O . ILE A 1 190 ? 37.923 10.087 -26.223 1.00 67.00 190 ILE A O 1
ATOM 1566 N N . TYR A 1 191 ? 36.453 11.007 -24.791 1.00 66.50 191 TYR A N 1
ATOM 1567 C CA . TYR A 1 191 ? 35.416 9.996 -25.016 1.00 66.50 191 TYR A CA 1
ATOM 1568 C C . TYR A 1 191 ? 34.875 10.042 -26.438 1.00 66.50 191 TYR A C 1
ATOM 1570 O O . TYR A 1 191 ? 34.787 9.016 -27.103 1.00 66.50 191 TYR A O 1
ATOM 1578 N N . THR A 1 192 ? 34.598 11.225 -26.974 1.00 66.81 192 THR A N 1
ATOM 1579 C CA . THR A 1 192 ? 34.153 11.319 -28.367 1.00 66.81 192 THR A CA 1
ATOM 1580 C C . THR A 1 192 ? 35.184 10.706 -29.320 1.00 66.81 192 THR A C 1
ATOM 1582 O O . THR A 1 192 ? 34.799 9.949 -30.201 1.00 66.81 192 THR A O 1
ATOM 1585 N N . LEU A 1 193 ? 36.486 10.920 -29.100 1.00 67.00 193 LEU A N 1
ATOM 1586 C CA . LEU A 1 193 ? 37.564 10.353 -29.922 1.00 67.00 193 LEU A CA 1
ATOM 1587 C C . LEU A 1 193 ? 37.739 8.834 -29.759 1.00 67.00 193 LEU A C 1
ATOM 1589 O O . LEU A 1 193 ? 37.905 8.136 -30.759 1.00 67.00 193 LEU A O 1
ATOM 1593 N N . LEU A 1 194 ? 37.672 8.305 -28.533 1.00 65.50 194 LEU A N 1
ATOM 1594 C CA . LEU A 1 194 ? 37.761 6.859 -28.270 1.00 65.50 194 LEU A CA 1
ATOM 1595 C C . LEU A 1 194 ? 36.627 6.079 -28.960 1.00 65.50 194 LEU A C 1
ATOM 1597 O O . LEU A 1 194 ? 36.848 4.968 -29.449 1.00 65.50 194 LEU A O 1
ATOM 1601 N N . TYR A 1 195 ? 35.450 6.700 -29.068 1.00 66.00 195 TYR A N 1
ATOM 1602 C CA . TYR A 1 195 ? 34.206 6.089 -29.539 1.00 66.00 195 TYR A CA 1
ATOM 1603 C C . TYR A 1 195 ? 33.726 6.571 -30.927 1.00 66.00 195 TYR A C 1
ATOM 1605 O O . TYR A 1 195 ? 32.680 6.116 -31.402 1.00 66.00 195 TYR A O 1
ATOM 1613 N N . SER A 1 196 ? 34.466 7.476 -31.584 1.00 58.12 196 SER A N 1
ATOM 1614 C CA . SER A 1 196 ? 34.066 8.170 -32.827 1.00 58.12 196 SER A CA 1
ATOM 1615 C C . SER A 1 196 ? 33.861 7.247 -34.033 1.00 58.12 196 SER A C 1
ATOM 1617 O O . SER A 1 196 ? 33.208 7.658 -34.987 1.00 58.12 196 SER A O 1
ATOM 1619 N N . ASP A 1 197 ? 34.440 6.044 -34.026 1.00 53.53 197 ASP A N 1
ATOM 1620 C CA . ASP A 1 197 ? 34.478 5.141 -35.192 1.00 53.53 197 ASP A CA 1
ATOM 1621 C C . ASP A 1 197 ? 33.495 3.959 -35.082 1.00 53.53 197 ASP A C 1
ATOM 1623 O O . ASP A 1 197 ? 33.506 3.043 -35.899 1.00 53.53 197 ASP A O 1
ATOM 1627 N N . GLN A 1 198 ? 32.632 3.944 -34.060 1.00 57.62 198 GLN A N 1
ATOM 1628 C CA . GLN A 1 198 ? 31.490 3.027 -34.042 1.00 57.62 198 GLN A CA 1
ATOM 1629 C C . GLN A 1 198 ? 30.387 3.590 -34.943 1.00 57.62 198 GLN A C 1
ATOM 1631 O O . GLN A 1 198 ? 29.477 4.281 -34.471 1.00 57.62 198 GLN A O 1
ATOM 1636 N N . ASN A 1 199 ? 30.469 3.281 -36.239 1.00 54.03 199 ASN A N 1
ATOM 1637 C CA . ASN A 1 199 ? 29.284 3.203 -37.090 1.00 54.03 199 ASN A CA 1
ATOM 1638 C C . ASN A 1 199 ? 28.443 2.030 -36.577 1.00 54.03 199 ASN A C 1
ATOM 1640 O O . ASN A 1 199 ? 28.552 0.903 -37.055 1.00 54.03 199 ASN A O 1
ATOM 1644 N N . ASP A 1 200 ? 27.665 2.286 -35.528 1.00 61.62 200 ASP A N 1
ATOM 1645 C CA . ASP A 1 200 ? 26.647 1.355 -35.074 1.00 61.62 200 ASP A CA 1
ATOM 1646 C C . ASP A 1 200 ? 25.541 1.362 -36.129 1.00 61.62 200 ASP A C 1
ATOM 1648 O O . ASP A 1 200 ? 24.635 2.197 -36.084 1.00 61.62 200 ASP A O 1
ATOM 1652 N N . ASP A 1 201 ? 25.626 0.445 -37.093 1.00 68.19 201 ASP A N 1
ATOM 1653 C CA . ASP A 1 201 ? 24.540 0.160 -38.028 1.00 68.19 201 ASP A CA 1
ATOM 1654 C C . ASP A 1 201 ? 23.377 -0.448 -37.228 1.00 68.19 201 ASP A C 1
ATOM 1656 O O . ASP A 1 201 ? 23.239 -1.666 -37.059 1.00 68.19 201 ASP A O 1
ATOM 1660 N N . LEU A 1 202 ? 22.586 0.450 -36.640 1.00 74.75 202 LEU A N 1
ATOM 1661 C CA . LEU A 1 202 ? 21.406 0.159 -35.849 1.00 74.75 202 LEU A CA 1
ATOM 1662 C C . LEU A 1 202 ? 20.180 0.256 -36.750 1.00 74.75 202 LEU A C 1
ATOM 1664 O O . LEU A 1 202 ? 19.600 1.325 -36.951 1.00 74.75 202 LEU A O 1
ATOM 1668 N N . GLU A 1 203 ? 19.736 -0.882 -37.257 1.00 81.81 203 GLU A N 1
ATOM 1669 C CA . GLU A 1 203 ? 18.440 -0.967 -37.906 1.00 81.81 203 GLU A CA 1
ATOM 1670 C C . GLU A 1 203 ? 17.358 -1.100 -36.835 1.00 81.81 203 GLU A C 1
ATOM 1672 O O . GLU A 1 203 ? 17.396 -1.986 -35.982 1.00 81.81 203 GLU A O 1
ATOM 1677 N N . SER A 1 204 ? 16.360 -0.220 -36.864 1.00 86.06 204 SER A N 1
ATOM 1678 C CA . SER A 1 204 ? 15.241 -0.296 -35.927 1.00 86.06 204 SER A CA 1
ATOM 1679 C C . SER A 1 204 ? 13.904 -0.150 -36.634 1.00 86.06 204 SER A C 1
ATOM 1681 O O . SER A 1 204 ? 13.733 0.665 -37.546 1.00 86.06 204 SER A O 1
ATOM 1683 N N . LYS A 1 205 ? 12.955 -0.981 -36.204 1.00 88.81 205 LYS A N 1
ATOM 1684 C CA . LYS A 1 205 ? 11.574 -0.990 -36.669 1.00 88.81 205 LYS A CA 1
ATOM 1685 C C . LYS A 1 205 ? 10.644 -0.923 -35.478 1.00 88.81 205 LYS A C 1
ATOM 1687 O O . LYS A 1 205 ? 10.733 -1.733 -34.560 1.00 88.81 205 LYS A O 1
ATOM 1692 N N . PHE A 1 206 ? 9.695 -0.009 -35.529 1.00 88.31 206 PHE A N 1
ATOM 1693 C CA . PHE A 1 206 ? 8.578 0.016 -34.609 1.00 88.31 206 PHE A CA 1
ATOM 1694 C C . PHE A 1 206 ? 7.339 -0.532 -35.316 1.00 88.31 206 PHE A C 1
ATOM 1696 O O . PHE A 1 206 ? 7.097 -0.259 -36.493 1.00 88.31 206 PHE A O 1
ATOM 1703 N N . ASN A 1 207 ? 6.554 -1.351 -34.616 1.00 87.38 207 ASN A N 1
ATOM 1704 C CA . ASN A 1 207 ? 5.311 -1.906 -35.149 1.00 87.38 207 ASN A CA 1
ATOM 1705 C C . ASN A 1 207 ? 5.497 -2.674 -36.486 1.00 87.38 207 ASN A C 1
ATOM 1707 O O . ASN A 1 207 ? 4.706 -2.545 -37.422 1.00 87.38 207 ASN A O 1
ATOM 1711 N N . SER A 1 208 ? 6.585 -3.454 -36.583 1.00 81.44 208 SER A N 1
ATOM 1712 C CA . SER A 1 208 ? 7.029 -4.281 -37.728 1.00 81.44 208 SER A CA 1
ATOM 1713 C C . SER A 1 208 ? 7.363 -3.561 -39.043 1.00 81.44 208 SER A C 1
ATOM 1715 O O . SER A 1 208 ? 8.133 -4.107 -39.831 1.00 81.44 208 SER A O 1
ATOM 1717 N N . ASN A 1 209 ? 6.819 -2.371 -39.303 1.00 76.88 209 ASN A N 1
ATOM 1718 C CA . ASN A 1 209 ? 6.858 -1.751 -40.632 1.00 76.88 209 ASN A CA 1
ATOM 1719 C C . ASN A 1 209 ? 7.367 -0.303 -40.640 1.00 76.88 209 ASN A C 1
ATOM 1721 O O . ASN A 1 209 ? 7.646 0.218 -41.717 1.00 76.88 209 ASN A O 1
ATOM 1725 N N . GLU A 1 210 ? 7.479 0.355 -39.485 1.00 82.12 210 GLU A N 1
ATOM 1726 C CA . GLU A 1 210 ? 7.916 1.749 -39.411 1.00 82.12 210 GLU A CA 1
ATOM 1727 C C . GLU A 1 210 ? 9.402 1.815 -39.060 1.00 82.12 210 GLU A C 1
ATOM 1729 O O . GLU A 1 210 ? 9.797 1.421 -37.965 1.00 82.12 210 GLU A O 1
ATOM 1734 N N . LEU A 1 211 ? 10.231 2.300 -39.988 1.00 83.94 211 LEU A N 1
ATOM 1735 C CA . LEU A 1 211 ? 11.632 2.603 -39.694 1.00 83.94 211 LEU A CA 1
ATOM 1736 C C . LEU A 1 211 ? 11.693 3.764 -38.700 1.00 83.94 211 LEU A C 1
ATOM 1738 O O . LEU A 1 211 ? 11.027 4.778 -38.893 1.00 83.94 211 LEU A O 1
ATOM 1742 N N . CYS A 1 212 ? 12.485 3.610 -37.642 1.00 81.75 212 CYS A N 1
ATOM 1743 C CA . CYS A 1 212 ? 12.512 4.563 -36.532 1.00 81.75 212 CYS A CA 1
ATOM 1744 C C . CYS A 1 212 ? 13.936 4.965 -36.115 1.00 81.75 212 CYS A C 1
ATOM 1746 O O . CYS A 1 212 ? 14.205 5.167 -34.934 1.00 81.75 212 CYS A O 1
ATOM 1748 N N . ALA A 1 213 ? 14.851 5.086 -37.082 1.00 75.56 213 ALA A N 1
ATOM 1749 C CA . ALA A 1 213 ? 16.239 5.486 -36.832 1.00 75.56 213 ALA A CA 1
ATOM 1750 C C . ALA A 1 213 ? 16.345 6.867 -36.150 1.00 75.56 213 ALA A C 1
ATOM 1752 O O . ALA A 1 213 ? 17.109 7.026 -35.203 1.00 75.56 213 ALA A O 1
ATOM 1753 N N . ASP A 1 214 ? 15.502 7.823 -36.545 1.00 76.19 214 ASP A N 1
ATOM 1754 C CA . ASP A 1 214 ? 15.536 9.204 -36.033 1.00 76.19 214 ASP A CA 1
ATOM 1755 C C . ASP A 1 214 ? 14.968 9.350 -34.608 1.00 76.19 214 ASP A C 1
ATOM 1757 O O . ASP A 1 214 ? 15.062 10.405 -33.983 1.00 76.19 214 ASP A O 1
ATOM 1761 N N . ASP A 1 215 ? 14.370 8.286 -34.064 1.00 79.50 215 ASP A N 1
ATOM 1762 C CA . ASP A 1 215 ? 13.771 8.293 -32.727 1.00 79.50 215 ASP A CA 1
ATOM 1763 C C . ASP A 1 215 ? 14.777 8.021 -31.606 1.00 79.50 215 ASP A C 1
ATOM 1765 O O . ASP A 1 215 ? 14.415 8.044 -30.421 1.00 79.50 215 ASP A O 1
ATOM 1769 N N . TRP A 1 216 ? 16.021 7.728 -31.974 1.00 82.88 216 TRP A N 1
ATOM 1770 C CA . TRP A 1 216 ? 17.100 7.442 -31.050 1.00 82.88 216 TRP A CA 1
ATOM 1771 C C . TRP A 1 216 ? 17.818 8.722 -30.651 1.00 82.88 216 TRP A C 1
ATOM 1773 O O . TRP A 1 216 ? 18.255 9.513 -31.480 1.00 82.88 216 TRP A O 1
ATOM 1783 N N . SER A 1 217 ? 17.971 8.918 -29.347 1.00 82.69 217 SER A N 1
ATOM 1784 C CA . SER A 1 217 ? 18.784 9.997 -28.794 1.00 82.69 217 SER A CA 1
ATOM 1785 C C . SER A 1 217 ? 20.047 9.421 -28.172 1.00 82.69 217 SER A C 1
ATOM 1787 O O . SER A 1 217 ? 19.974 8.536 -27.315 1.00 82.69 217 SER A O 1
ATOM 1789 N N . PHE A 1 218 ? 21.197 9.940 -28.588 1.00 80.81 218 PHE A N 1
ATOM 1790 C CA . PHE A 1 218 ? 22.489 9.593 -28.012 1.00 80.81 218 PHE A CA 1
ATOM 1791 C C . PHE A 1 218 ? 22.709 10.306 -26.672 1.00 80.81 218 PHE A C 1
ATOM 1793 O O . PHE A 1 218 ? 22.432 11.502 -26.563 1.00 80.81 218 PHE A O 1
ATOM 1800 N N . ARG A 1 219 ? 23.222 9.581 -25.669 1.00 79.56 219 ARG A N 1
ATOM 1801 C CA . ARG A 1 219 ? 23.698 10.147 -24.401 1.00 79.56 219 ARG A CA 1
ATOM 1802 C C . ARG A 1 219 ? 24.854 9.339 -23.818 1.00 79.56 219 ARG A C 1
ATOM 1804 O O . ARG A 1 219 ? 24.828 8.109 -23.826 1.00 79.56 219 ARG A O 1
ATOM 1811 N N . TRP A 1 220 ? 25.802 10.047 -23.215 1.00 76.00 220 TRP A N 1
ATOM 1812 C CA . TRP A 1 220 ? 26.786 9.463 -22.309 1.00 76.00 220 TRP A CA 1
ATOM 1813 C C . TRP A 1 220 ? 26.134 9.142 -20.965 1.00 76.00 220 TRP A C 1
ATOM 1815 O O . TRP A 1 220 ? 25.400 9.969 -20.416 1.00 76.00 220 TRP A O 1
ATOM 1825 N N . MET A 1 221 ? 26.384 7.946 -20.437 1.00 78.69 221 MET A N 1
ATOM 1826 C CA . MET A 1 221 ? 25.951 7.565 -19.092 1.00 78.69 221 MET A CA 1
ATOM 1827 C C . MET A 1 221 ? 27.102 6.957 -18.308 1.00 78.69 221 MET A C 1
ATOM 1829 O O . MET A 1 221 ? 27.890 6.189 -18.848 1.00 78.69 221 MET A O 1
ATOM 1833 N N . VAL A 1 222 ? 27.164 7.305 -17.024 1.00 78.88 222 VAL A N 1
ATOM 1834 C CA . VAL A 1 222 ? 28.115 6.734 -16.071 1.00 78.88 222 VAL A CA 1
ATOM 1835 C C . VAL A 1 222 ? 27.407 5.612 -15.320 1.00 78.88 222 VAL A C 1
ATOM 1837 O O . VAL A 1 222 ? 26.423 5.87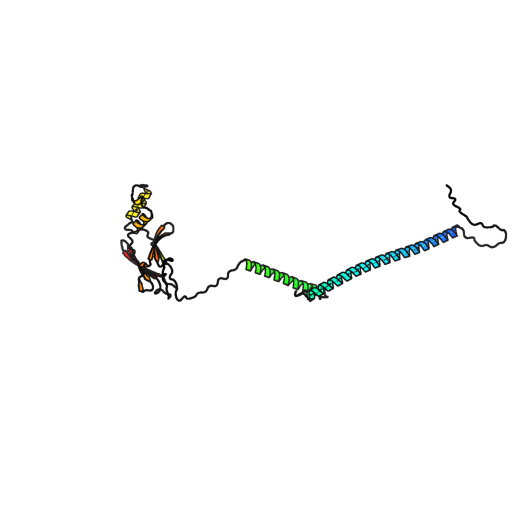0 -14.624 1.00 78.88 222 VAL A O 1
ATOM 1840 N N . ILE A 1 223 ? 27.878 4.377 -15.474 1.00 76.81 223 ILE A N 1
ATOM 1841 C CA . ILE A 1 223 ? 27.360 3.198 -14.772 1.00 76.81 223 ILE A CA 1
ATOM 1842 C C . ILE A 1 223 ? 28.549 2.517 -14.097 1.00 76.81 223 ILE A C 1
ATOM 1844 O O . ILE A 1 223 ? 29.515 2.183 -14.765 1.00 76.81 223 ILE A O 1
ATOM 1848 N N . ASP A 1 224 ? 28.499 2.345 -12.774 1.00 75.56 224 ASP A N 1
ATOM 1849 C CA . ASP A 1 224 ? 29.541 1.656 -11.993 1.00 75.56 224 ASP A CA 1
ATOM 1850 C C . ASP A 1 224 ? 30.983 2.172 -12.217 1.00 75.56 224 ASP A C 1
ATOM 1852 O O . ASP A 1 224 ? 31.949 1.419 -12.138 1.00 75.56 224 ASP A O 1
ATOM 1856 N N . ASN A 1 225 ? 31.129 3.491 -12.407 1.00 70.38 225 ASN A N 1
ATOM 1857 C CA . ASN A 1 225 ? 32.369 4.216 -12.749 1.00 70.38 225 ASN A CA 1
ATOM 1858 C C . ASN A 1 225 ? 32.861 4.060 -14.197 1.00 70.38 225 ASN A C 1
ATOM 1860 O O . ASN A 1 225 ? 33.855 4.689 -14.554 1.00 70.38 225 ASN A O 1
ATOM 1864 N N . ASP A 1 226 ? 32.147 3.314 -15.037 1.00 68.62 226 ASP A N 1
ATOM 1865 C CA . ASP A 1 226 ? 32.406 3.245 -16.469 1.00 68.62 226 ASP A CA 1
ATOM 1866 C C . ASP A 1 226 ? 31.537 4.258 -17.216 1.00 68.62 226 ASP A C 1
ATOM 1868 O O . ASP A 1 226 ? 30.333 4.394 -16.977 1.00 68.62 226 ASP A O 1
ATOM 1872 N N . ILE A 1 227 ? 32.156 4.985 -18.143 1.00 72.31 227 ILE A N 1
ATOM 1873 C CA . ILE A 1 227 ? 31.450 5.889 -19.051 1.00 72.31 227 ILE A CA 1
ATOM 1874 C C . ILE A 1 227 ? 31.106 5.103 -20.300 1.00 72.31 227 ILE A C 1
ATOM 1876 O O . ILE A 1 227 ? 32.000 4.638 -21.001 1.00 72.31 227 ILE A O 1
ATOM 1880 N N . LEU A 1 228 ? 29.811 4.970 -20.570 1.00 76.00 228 LEU A N 1
ATOM 1881 C CA . LEU A 1 228 ? 29.272 4.141 -21.636 1.00 76.00 228 LEU A CA 1
ATOM 1882 C C . LEU A 1 228 ? 28.572 4.999 -22.686 1.00 76.00 228 LEU A C 1
ATOM 1884 O O . LEU A 1 228 ? 27.867 5.971 -22.381 1.00 76.00 228 LEU A O 1
ATOM 1888 N N . LYS A 1 229 ? 28.731 4.585 -23.944 1.00 78.56 229 LYS A N 1
ATOM 1889 C CA . LYS A 1 229 ? 27.988 5.123 -25.081 1.00 78.56 229 LYS A CA 1
ATOM 1890 C C . LYS A 1 229 ? 26.601 4.484 -25.098 1.00 78.56 229 LYS A C 1
ATOM 1892 O O . LYS A 1 229 ? 26.473 3.271 -25.285 1.00 78.56 229 LYS A O 1
ATOM 1897 N N . CYS A 1 230 ? 25.556 5.286 -24.904 1.00 83.56 230 CYS A N 1
ATOM 1898 C CA . CYS A 1 230 ? 24.194 4.778 -24.817 1.00 83.56 230 CYS A CA 1
ATOM 1899 C C . CYS A 1 230 ? 23.226 5.486 -25.767 1.00 83.56 230 CYS A C 1
ATOM 1901 O O . CYS A 1 230 ? 23.318 6.685 -26.032 1.00 83.56 230 CYS A O 1
ATOM 1903 N N . TYR A 1 231 ? 22.228 4.734 -26.218 1.00 85.00 231 TYR A N 1
ATOM 1904 C CA . TYR A 1 231 ? 21.149 5.202 -27.075 1.00 85.00 231 TYR A CA 1
ATOM 1905 C C . TYR A 1 231 ? 19.819 4.996 -26.364 1.00 85.00 231 TYR A C 1
ATOM 1907 O O . TYR A 1 231 ? 19.547 3.921 -25.831 1.00 85.00 231 TYR A O 1
ATOM 1915 N N . THR A 1 232 ? 18.983 6.030 -26.338 1.00 88.06 232 THR A N 1
ATOM 1916 C CA . THR A 1 232 ? 17.630 5.954 -25.784 1.00 88.06 232 THR A CA 1
ATOM 1917 C C . THR A 1 232 ? 16.598 6.137 -26.888 1.00 88.06 232 THR A C 1
ATOM 1919 O O . THR A 1 232 ? 16.523 7.205 -27.490 1.00 88.06 232 THR A O 1
ATOM 1922 N N . PHE A 1 233 ? 15.778 5.118 -27.120 1.00 88.50 233 PHE A N 1
ATOM 1923 C CA . PHE A 1 233 ? 14.584 5.188 -27.952 1.00 88.50 233 PHE A CA 1
ATOM 1924 C C . PHE A 1 233 ? 13.422 5.769 -27.159 1.00 88.50 233 PHE A C 1
ATOM 1926 O O . PHE A 1 233 ? 13.244 5.426 -25.988 1.00 88.50 233 PHE A O 1
ATOM 1933 N N . ASN A 1 234 ? 12.601 6.589 -27.819 1.00 88.44 234 ASN A N 1
ATOM 1934 C CA . ASN A 1 234 ? 11.350 7.113 -27.267 1.00 88.44 234 ASN A CA 1
ATOM 1935 C C . ASN A 1 234 ? 11.545 7.806 -25.905 1.00 88.44 234 ASN A C 1
ATOM 1937 O O . ASN A 1 234 ? 10.951 7.444 -24.888 1.00 88.44 234 ASN A O 1
ATOM 1941 N N . THR A 1 235 ? 12.451 8.785 -25.884 1.00 83.19 235 THR A N 1
ATOM 1942 C CA . THR A 1 235 ? 12.788 9.569 -24.694 1.00 83.19 235 THR A CA 1
ATOM 1943 C C . THR A 1 235 ? 11.561 10.260 -24.087 1.00 83.19 235 THR A C 1
ATOM 1945 O O . THR A 1 235 ? 10.678 10.739 -24.792 1.00 83.19 235 THR A O 1
ATOM 1948 N N . VAL A 1 236 ? 11.532 10.361 -22.752 1.00 68.50 236 VAL A N 1
ATOM 1949 C CA . VAL A 1 236 ? 10.395 10.906 -21.975 1.00 68.50 236 VAL A CA 1
ATOM 1950 C C . VAL A 1 236 ? 10.035 12.352 -22.359 1.00 68.50 236 VAL A C 1
ATOM 1952 O O . VAL A 1 236 ? 8.882 12.747 -22.238 1.00 68.50 236 VAL A O 1
ATOM 1955 N N . ASN A 1 237 ? 10.999 13.124 -22.872 1.00 66.94 237 ASN A N 1
ATOM 1956 C CA . ASN A 1 237 ? 10.808 14.521 -23.284 1.00 66.94 237 ASN A CA 1
ATOM 1957 C C . ASN A 1 237 ? 10.466 14.684 -24.774 1.00 66.94 237 ASN A C 1
ATOM 1959 O O . ASN A 1 237 ? 10.503 15.801 -25.291 1.00 66.94 237 ASN A O 1
ATOM 1963 N N . LYS A 1 238 ? 10.173 13.595 -25.490 1.00 70.62 238 LYS A N 1
ATOM 1964 C CA . LYS A 1 238 ? 9.757 13.672 -26.889 1.00 70.62 238 LYS A CA 1
ATOM 1965 C C . LYS A 1 238 ? 8.352 14.277 -26.968 1.00 70.62 238 LYS A C 1
ATOM 1967 O O . LYS A 1 238 ? 7.449 13.846 -26.257 1.00 70.62 238 LYS A O 1
ATOM 1972 N N . THR A 1 239 ? 8.167 15.262 -27.847 1.00 71.75 239 THR A N 1
ATOM 1973 C CA . THR A 1 239 ? 6.870 15.925 -28.080 1.00 71.75 239 THR A CA 1
ATOM 1974 C C . THR A 1 239 ? 5.781 14.947 -28.518 1.00 71.75 239 THR A C 1
ATOM 1976 O O . THR A 1 239 ? 4.612 15.153 -28.207 1.00 71.75 239 THR A O 1
ATOM 1979 N N . GLU A 1 240 ? 6.170 13.860 -29.187 1.00 80.94 240 GLU A N 1
ATOM 1980 C CA . GLU A 1 240 ? 5.279 12.795 -29.639 1.00 80.94 240 GLU A CA 1
ATOM 1981 C C . GLU A 1 240 ? 5.826 11.423 -29.205 1.00 80.94 240 GLU A C 1
ATOM 1983 O O . GLU A 1 240 ? 6.712 10.868 -29.869 1.00 80.94 240 GLU A O 1
ATOM 1988 N N . PRO A 1 241 ? 5.345 10.866 -28.076 1.00 84.50 241 PRO A N 1
ATOM 1989 C CA . PRO A 1 241 ? 5.752 9.541 -27.633 1.00 84.50 241 PRO A CA 1
ATOM 1990 C C . PRO A 1 241 ? 5.156 8.461 -28.539 1.00 84.50 241 PRO A C 1
ATOM 1992 O O . PRO A 1 241 ? 4.028 8.569 -29.027 1.00 84.50 241 PRO A O 1
ATOM 1995 N N . ARG A 1 242 ? 5.895 7.367 -28.724 1.00 87.44 242 ARG A N 1
ATOM 1996 C CA . ARG A 1 242 ? 5.403 6.197 -29.456 1.00 87.44 242 ARG A CA 1
ATOM 1997 C C . ARG A 1 242 ? 4.313 5.488 -28.660 1.00 87.44 242 ARG A C 1
ATOM 1999 O O . ARG A 1 242 ? 4.421 5.303 -27.450 1.00 87.44 242 ARG A O 1
ATOM 2006 N N . ILE A 1 243 ? 3.262 5.069 -29.356 1.00 87.94 243 ILE A N 1
ATOM 2007 C CA . ILE A 1 243 ? 2.094 4.399 -28.778 1.00 87.94 243 ILE A CA 1
ATOM 2008 C C . ILE A 1 243 ? 1.924 3.055 -29.475 1.00 87.94 243 ILE A C 1
ATOM 2010 O O . ILE A 1 243 ? 2.056 2.960 -30.695 1.00 87.94 243 ILE A O 1
ATOM 2014 N N . THR A 1 244 ? 1.602 2.023 -28.702 1.00 87.75 244 THR A N 1
ATOM 2015 C CA . THR A 1 244 ? 1.185 0.727 -29.230 1.00 87.75 244 THR A CA 1
ATOM 2016 C C . THR A 1 244 ? -0.272 0.456 -28.887 1.00 87.75 244 THR A C 1
ATOM 2018 O O . THR A 1 244 ? -0.727 0.717 -27.775 1.00 87.75 244 THR A O 1
ATOM 2021 N N . ASN A 1 245 ? -1.011 -0.064 -29.862 1.00 87.12 245 ASN A N 1
ATOM 2022 C CA . ASN A 1 245 ? -2.446 -0.323 -29.730 1.00 87.12 245 ASN A CA 1
ATOM 2023 C C . ASN A 1 245 ? -2.758 -1.819 -29.589 1.00 87.12 245 ASN A C 1
ATOM 2025 O O . ASN A 1 245 ? -3.919 -2.220 -29.544 1.00 87.12 245 ASN A O 1
ATOM 2029 N N . LYS A 1 246 ? -1.726 -2.669 -29.637 1.00 85.62 246 LYS A N 1
ATOM 2030 C CA . LYS A 1 246 ? -1.861 -4.124 -29.594 1.00 85.62 246 LYS A CA 1
ATOM 2031 C C . LYS A 1 246 ? -0.664 -4.730 -28.868 1.00 85.62 246 LYS A C 1
ATOM 2033 O O . LYS A 1 246 ? 0.460 -4.300 -29.112 1.00 85.62 246 LYS A O 1
ATOM 2038 N N . PRO A 1 247 ? -0.875 -5.744 -28.024 1.00 83.81 247 PRO A N 1
ATOM 2039 C CA . PRO A 1 247 ? 0.225 -6.467 -27.415 1.00 83.81 247 PRO A CA 1
ATOM 2040 C C . PRO A 1 247 ? 0.896 -7.405 -28.424 1.00 83.81 247 PRO A C 1
ATOM 2042 O O . PRO A 1 247 ? 0.299 -7.833 -29.418 1.00 83.81 247 PRO A O 1
ATOM 2045 N N . GLY A 1 248 ? 2.140 -7.772 -28.128 1.00 83.06 248 GLY A N 1
ATOM 2046 C CA . GLY A 1 248 ? 2.884 -8.793 -28.861 1.00 83.06 248 GLY A CA 1
ATOM 2047 C C . GLY A 1 248 ? 4.049 -8.271 -29.699 1.00 83.06 248 GLY A C 1
ATOM 2048 O O . GLY A 1 248 ? 4.185 -7.088 -29.997 1.00 83.06 248 GLY A O 1
ATOM 2049 N N . ILE A 1 249 ? 4.905 -9.213 -30.095 1.00 81.88 249 ILE A N 1
ATOM 2050 C CA . ILE A 1 249 ? 6.246 -8.977 -30.656 1.00 81.88 249 ILE A CA 1
ATOM 2051 C C . ILE A 1 249 ? 6.228 -8.117 -31.931 1.00 81.88 249 ILE A C 1
ATOM 2053 O O . ILE A 1 249 ? 7.169 -7.374 -32.186 1.00 81.88 249 ILE A O 1
ATOM 2057 N N . LYS A 1 250 ? 5.149 -8.187 -32.720 1.00 85.56 250 LYS A N 1
ATOM 2058 C CA . LYS A 1 250 ? 4.992 -7.398 -33.953 1.00 85.56 250 LYS A CA 1
ATOM 2059 C C . LYS A 1 250 ? 4.678 -5.924 -33.703 1.00 85.56 250 LYS A C 1
ATOM 2061 O O . LYS A 1 250 ? 4.978 -5.096 -34.554 1.00 85.56 250 LYS A O 1
ATOM 2066 N N . TYR A 1 251 ? 4.061 -5.612 -32.569 1.00 87.75 251 TYR A N 1
ATOM 2067 C CA . TYR A 1 251 ? 3.519 -4.291 -32.239 1.00 87.75 251 TYR A CA 1
ATOM 2068 C C . TYR A 1 251 ? 4.419 -3.530 -31.253 1.00 87.75 251 TYR A C 1
ATOM 2070 O O . TYR A 1 251 ? 3.964 -2.630 -30.546 1.00 87.75 251 TYR A O 1
ATOM 2078 N N . GLY A 1 252 ? 5.688 -3.930 -31.178 1.00 87.44 252 GLY A N 1
ATOM 2079 C CA . GLY A 1 252 ? 6.706 -3.347 -30.317 1.00 87.44 252 GLY A CA 1
ATOM 2080 C C . GLY A 1 252 ? 7.906 -2.834 -31.106 1.00 87.44 252 GLY A C 1
ATOM 2081 O O . GLY A 1 252 ? 7.798 -2.544 -32.299 1.00 87.44 252 GLY A O 1
ATOM 2082 N N . LEU A 1 253 ? 9.044 -2.730 -30.428 1.00 89.56 253 LEU A N 1
ATOM 2083 C CA . LEU A 1 253 ? 10.311 -2.311 -31.015 1.00 89.56 253 LEU A CA 1
ATOM 2084 C C . LEU A 1 253 ? 11.135 -3.539 -31.404 1.00 89.56 253 LEU A C 1
ATOM 2086 O O . LEU A 1 253 ? 11.384 -4.413 -30.575 1.00 89.56 253 LEU A O 1
ATOM 2090 N N . GLU A 1 254 ? 11.571 -3.585 -32.653 1.00 89.06 254 GLU A N 1
ATOM 2091 C CA . GLU A 1 254 ? 12.554 -4.522 -33.176 1.00 89.06 254 GLU A CA 1
ATOM 2092 C C . GLU A 1 254 ? 13.829 -3.756 -33.506 1.00 89.06 254 GLU A C 1
ATOM 2094 O O . GLU A 1 254 ? 13.799 -2.710 -34.150 1.00 89.06 254 GLU A O 1
ATOM 2099 N N . ILE A 1 255 ? 14.948 -4.284 -33.036 1.00 86.06 255 ILE A N 1
ATOM 2100 C CA . ILE A 1 255 ? 16.257 -3.667 -33.159 1.00 86.06 255 ILE A CA 1
ATOM 2101 C C . ILE A 1 255 ? 17.180 -4.740 -33.682 1.00 86.06 255 ILE A C 1
ATOM 2103 O O . ILE A 1 255 ? 17.232 -5.830 -33.115 1.00 86.06 255 ILE A O 1
ATOM 2107 N N . VAL A 1 256 ? 17.900 -4.424 -34.739 1.00 83.75 256 VAL A N 1
ATOM 2108 C CA . VAL A 1 256 ? 18.924 -5.265 -35.326 1.00 83.75 256 VAL A CA 1
ATOM 2109 C C . VAL A 1 256 ? 20.188 -4.430 -35.352 1.00 83.75 256 VAL A C 1
ATOM 2111 O O . VAL A 1 256 ? 20.223 -3.360 -35.952 1.00 83.75 256 VAL A O 1
ATOM 2114 N N . ARG A 1 257 ? 21.212 -4.895 -34.645 1.00 76.94 257 ARG A N 1
ATOM 2115 C CA . ARG A 1 257 ? 22.514 -4.240 -34.623 1.00 76.94 257 ARG A CA 1
ATOM 2116 C C . ARG A 1 257 ? 23.519 -5.140 -35.319 1.00 76.94 257 ARG A C 1
ATOM 2118 O O . ARG A 1 257 ? 23.628 -6.325 -34.986 1.00 76.94 257 ARG A O 1
ATOM 2125 N N . ASN A 1 258 ? 24.255 -4.558 -36.254 1.00 71.00 258 ASN A N 1
ATOM 2126 C CA . ASN A 1 258 ? 25.400 -5.208 -36.866 1.00 71.00 258 ASN A CA 1
ATOM 2127 C C . ASN A 1 258 ? 26.661 -4.808 -36.106 1.00 71.00 258 ASN A C 1
ATOM 2129 O O . ASN A 1 258 ? 27.023 -3.637 -36.043 1.00 71.00 258 ASN A O 1
ATOM 2133 N N . PHE A 1 259 ? 27.315 -5.797 -35.511 1.00 67.25 259 PHE A N 1
ATOM 2134 C CA . PHE A 1 259 ? 28.620 -5.645 -34.892 1.00 67.25 259 PHE A CA 1
ATOM 2135 C C . PHE A 1 259 ? 29.677 -6.062 -35.907 1.00 67.25 259 PHE A C 1
ATOM 2137 O O . PHE A 1 259 ? 29.645 -7.190 -36.400 1.00 67.25 259 PHE A O 1
ATOM 2144 N N . SER A 1 260 ? 30.600 -5.153 -36.206 1.00 57.75 260 SER A N 1
ATOM 2145 C CA . SER A 1 260 ? 31.748 -5.426 -37.070 1.00 57.75 260 SER A CA 1
ATOM 2146 C C . SER A 1 260 ? 33.011 -5.447 -36.214 1.00 57.75 260 SER A C 1
ATOM 2148 O O . SER A 1 260 ? 33.584 -4.397 -35.924 1.00 57.75 260 SER A O 1
ATOM 2150 N N . ASP A 1 261 ? 33.449 -6.636 -35.801 1.00 57.56 261 ASP A N 1
ATOM 2151 C CA . ASP A 1 261 ? 34.755 -6.807 -35.160 1.00 57.56 261 ASP A CA 1
ATOM 2152 C C . ASP A 1 261 ? 35.822 -7.116 -36.216 1.00 57.56 261 ASP A C 1
ATOM 2154 O O . ASP A 1 261 ? 35.525 -7.657 -37.279 1.00 57.56 261 ASP A O 1
ATOM 2158 N N . LEU A 1 262 ? 37.098 -6.846 -35.901 1.00 54.28 262 LEU A N 1
ATOM 2159 C CA . LEU A 1 262 ? 38.277 -7.047 -36.772 1.00 54.28 262 LEU A CA 1
ATOM 2160 C C . LEU A 1 262 ? 38.382 -8.428 -37.458 1.00 54.28 262 LEU A C 1
ATOM 2162 O O . LEU A 1 262 ? 39.215 -8.589 -38.347 1.00 54.28 262 LEU A O 1
ATOM 2166 N N . TYR A 1 263 ? 37.584 -9.419 -37.050 1.00 50.72 263 TYR A N 1
ATOM 2167 C CA . TYR A 1 263 ? 37.614 -10.777 -37.588 1.00 50.72 263 TYR A CA 1
ATOM 2168 C C . TYR A 1 263 ? 36.252 -11.388 -37.952 1.00 50.72 263 TYR A C 1
ATOM 2170 O O . TYR A 1 263 ? 36.259 -12.450 -38.577 1.00 50.72 263 TYR A O 1
ATOM 2178 N N . ARG A 1 264 ? 35.108 -10.789 -37.579 1.00 55.25 264 ARG A N 1
ATOM 2179 C CA . ARG A 1 264 ? 33.769 -11.308 -37.918 1.00 55.25 264 ARG A CA 1
ATOM 2180 C C . ARG A 1 264 ? 32.683 -10.243 -37.813 1.00 55.25 264 ARG A C 1
ATOM 2182 O O . ARG A 1 264 ? 32.659 -9.468 -36.860 1.00 55.25 264 ARG A O 1
ATOM 2189 N N . ASP A 1 265 ? 31.730 -10.353 -38.731 1.00 59.69 265 ASP A N 1
ATOM 2190 C CA . ASP A 1 265 ? 30.456 -9.652 -38.673 1.00 59.69 265 ASP A CA 1
ATOM 2191 C C . ASP A 1 265 ? 29.442 -10.521 -37.925 1.00 59.69 265 ASP A C 1
ATOM 2193 O O . ASP A 1 265 ? 29.259 -11.706 -38.237 1.00 59.69 265 ASP A O 1
ATOM 2197 N N . TYR A 1 266 ? 28.776 -9.938 -36.933 1.00 61.50 266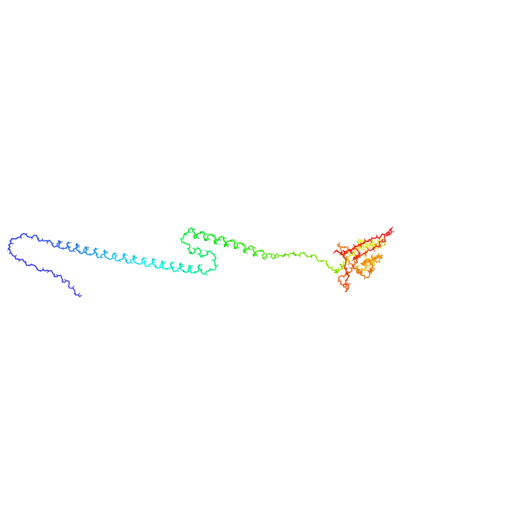 TYR A N 1
ATOM 2198 C CA . TYR A 1 266 ? 27.695 -10.593 -36.209 1.00 61.50 266 TYR A CA 1
ATOM 2199 C C . TYR A 1 266 ? 26.483 -9.676 -36.142 1.00 61.50 266 TYR A C 1
ATOM 2201 O O . TYR A 1 266 ? 26.569 -8.526 -35.719 1.00 61.50 266 TYR A O 1
ATOM 2209 N N . THR A 1 267 ? 25.323 -10.218 -36.491 1.00 61.97 267 THR A N 1
ATOM 2210 C CA . THR A 1 267 ? 24.046 -9.525 -36.343 1.00 61.97 267 THR A CA 1
ATOM 2211 C C . THR A 1 267 ? 23.343 -10.047 -35.102 1.00 61.97 267 THR A C 1
ATOM 2213 O O . THR A 1 267 ? 23.094 -11.250 -34.988 1.00 61.97 267 THR A O 1
ATOM 2216 N N . THR A 1 268 ? 22.990 -9.158 -34.176 1.00 68.75 268 THR A N 1
ATOM 2217 C CA . THR A 1 268 ? 22.136 -9.518 -33.039 1.00 68.75 268 THR A CA 1
ATOM 2218 C C . THR A 1 268 ? 20.867 -8.680 -33.039 1.00 68.75 268 THR A C 1
ATOM 2220 O O . THR A 1 268 ? 20.857 -7.514 -33.435 1.00 68.75 268 THR A O 1
ATOM 2223 N N . GLY A 1 269 ? 19.763 -9.321 -32.653 1.00 72.06 269 GLY A N 1
ATOM 2224 C CA . GLY A 1 269 ? 18.438 -8.724 -32.683 1.00 72.06 269 GLY A CA 1
ATOM 2225 C C . GLY A 1 269 ? 17.765 -8.782 -31.321 1.00 72.06 269 GLY A C 1
ATOM 2226 O O . GLY A 1 269 ? 17.780 -9.823 -30.664 1.00 72.06 269 GLY A O 1
ATOM 2227 N N . VAL A 1 270 ? 17.137 -7.682 -30.916 1.00 78.12 270 VAL A N 1
ATOM 2228 C CA . VAL A 1 270 ? 16.330 -7.595 -29.694 1.00 78.12 270 VAL A CA 1
ATOM 2229 C C . VAL A 1 270 ? 14.928 -7.134 -30.066 1.00 78.12 270 VAL A C 1
ATOM 2231 O O . VAL A 1 270 ? 14.753 -6.205 -30.854 1.00 78.12 270 VAL A O 1
ATOM 2234 N N . ARG A 1 271 ? 13.912 -7.788 -29.493 1.00 79.56 271 ARG A N 1
ATOM 2235 C CA . ARG A 1 271 ? 12.512 -7.384 -29.644 1.00 79.56 271 ARG A CA 1
ATOM 2236 C C . ARG A 1 271 ? 11.897 -7.092 -28.288 1.00 79.56 271 ARG A C 1
ATOM 2238 O O . ARG A 1 271 ? 11.982 -7.916 -27.382 1.00 79.56 271 ARG A O 1
ATOM 2245 N N . VAL A 1 272 ? 11.251 -5.938 -28.177 1.00 80.38 272 VAL A N 1
ATOM 2246 C CA . VAL A 1 272 ? 10.594 -5.478 -26.953 1.00 80.38 272 VAL A CA 1
ATOM 2247 C C . VAL A 1 272 ? 9.121 -5.243 -27.241 1.00 80.38 272 VAL A C 1
ATOM 2249 O O . VAL A 1 272 ? 8.778 -4.427 -28.093 1.00 80.38 272 VAL A O 1
ATOM 2252 N N . SER A 1 273 ? 8.246 -5.958 -26.535 1.00 76.31 273 SER A N 1
ATOM 2253 C CA . SER A 1 273 ? 6.792 -5.857 -26.681 1.00 76.31 273 SER A CA 1
ATOM 2254 C C . SER A 1 273 ? 6.122 -5.419 -25.390 1.00 76.31 273 SER A C 1
ATOM 2256 O O . SER A 1 273 ? 6.529 -5.839 -24.308 1.00 76.31 273 SER A O 1
ATOM 2258 N N . ASN A 1 274 ? 5.032 -4.669 -25.527 1.00 66.56 274 ASN A N 1
ATOM 2259 C CA . ASN A 1 274 ? 4.083 -4.484 -24.438 1.00 66.56 274 ASN A CA 1
ATOM 2260 C C . ASN A 1 274 ? 3.141 -5.699 -24.354 1.00 66.56 274 ASN A C 1
ATOM 2262 O O . ASN A 1 274 ? 2.823 -6.316 -25.381 1.00 66.56 274 ASN A O 1
ATOM 2266 N N . PHE A 1 275 ? 2.735 -6.034 -23.129 1.00 57.94 275 PHE A N 1
ATOM 2267 C CA . PHE A 1 275 ? 1.814 -7.121 -22.793 1.00 57.94 275 PHE A CA 1
ATOM 2268 C C . PHE A 1 275 ? 0.489 -6.562 -22.286 1.00 57.94 275 PHE A C 1
ATOM 2270 O O . PHE A 1 275 ? 0.532 -5.540 -21.564 1.00 57.94 275 PHE A O 1
#